Protein AF-0000000086982062 (afdb_homodimer)

Secondary structure (DSSP, 8-state):
-------------------------TT--EE-S-TT-HHHHHHHHHHHHHHHHHHTTSTT----EEEEEEEEEEEEESEEEEEEEEEEEETTEEEEEEEEEEEEGGGTEEEEEEEEE----/-------------------------TT--EE-S-TT-HHHHHHHHHHHHHHHHHHTTSTT----EEEEEEEEEEEEESEEEEEEEEEEEETTEEEEEEEEEEEEGGGTEEEEEEEEE----

InterPro domains:
  IPR000010 Cystatin domain [PF16845] (32-117)
  IPR000010 Cystatin domain [cd00042] (33-115)
  IPR046350 Cystatin superfamily [SSF54403] (22-117)

Radius of gyration: 30.61 Å; Cα contacts (8 Å, |Δi|>4): 417; chains: 2; bounding box: 55×142×88 Å

Foldseek 3Di:
DPPPPDPDPDPPPPPPPPPPPPPCDQFHKDWDPDCVPPVNLVQQQVLQVVVCVVCVPPPPDWRWAFDGWDIWIWGHHQFIKIWTWTFTATPNDTFTWTWIKGDHVVVGDIDTDDIGTDPPD/DDDPPPPPPDPPPPPPPPPPPPPCDQFHKDWDPDCVPPVNLVQQQVLQVVVCVVCVPPPPDWRWAFDGWDIWIWGHHQFIKIWTWTFTATPNDTFTWTWIKGDHVVVGDIDTDDIGTDPPD

Nearest PDB structures (foldseek):
  4lzi-assembly1_A  TM=9.192E-01  e=5.171E-05  Solanum tuberosum
  6qoz-assembly1_C  TM=9.748E-01  e=8.986E-05  synthetic construct
  3ima-assembly1_B  TM=9.511E-01  e=1.562E-04  Colocasia esculenta
  1eqk-assembly1_A  TM=7.768E-01  e=2.816E-05  Oryza sativa Japonica Group
  2l4v-assembly1_A  TM=7.476E-01  e=1.142E-03  Ananas comosus

Organism: Momordica charantia (NCBI:txid3673)

Structure (mmCIF, N/CA/C/O backbone):
data_AF-0000000086982062-model_v1
#
loop_
_entity.id
_entity.type
_entity.pdbx_description
1 polymer 'Cysteine proteinase inhibitor 5-like'
#
loop_
_atom_site.group_PDB
_atom_site.id
_atom_site.type_symbol
_atom_site.label_atom_id
_atom_site.label_alt_id
_atom_site.label_comp_id
_atom_site.label_asym_id
_atom_site.label_entity_id
_atom_site.label_seq_id
_atom_site.pdbx_PDB_ins_code
_atom_site.Cartn_x
_atom_site.Cartn_y
_atom_site.Cartn_z
_atom_site.occupancy
_atom_site.B_iso_or_equiv
_atom_site.auth_seq_id
_atom_site.auth_comp_id
_atom_site.auth_asym_id
_atom_site.auth_atom_id
_atom_site.pdbx_PDB_model_num
ATOM 1 N N . MET A 1 1 ? 4.438 -55.125 -72.125 1 30.38 1 MET A N 1
ATOM 2 C CA . MET A 1 1 ? 5.184 -53.969 -71.75 1 30.38 1 MET A CA 1
ATOM 3 C C . MET A 1 1 ? 4.367 -53.094 -70.75 1 30.38 1 MET A C 1
ATOM 5 O O . MET A 1 1 ? 3.4 -52.469 -71.188 1 30.38 1 MET A O 1
ATOM 9 N N . VAL A 1 2 ? 4.156 -53.562 -69.438 1 41.72 2 VAL A N 1
ATOM 10 C CA . VAL A 1 2 ? 3.215 -53.125 -68.375 1 41.72 2 VAL A CA 1
ATOM 11 C C . VAL A 1 2 ? 3.689 -51.812 -67.812 1 41.72 2 VAL A C 1
ATOM 13 O O . VAL A 1 2 ? 4.773 -51.719 -67.188 1 41.72 2 VAL A O 1
ATOM 16 N N . ALA A 1 3 ? 3.391 -50.656 -68.438 1 41.16 3 ALA A N 1
ATOM 17 C CA . ALA A 1 3 ? 3.781 -49.344 -67.938 1 41.16 3 ALA A CA 1
ATOM 18 C C . ALA A 1 3 ? 3.275 -49.094 -66.5 1 41.16 3 ALA A C 1
ATOM 20 O O . ALA A 1 3 ? 2.074 -49.188 -66.25 1 41.16 3 ALA A O 1
ATOM 21 N N . ALA A 1 4 ? 4.094 -49.281 -65.5 1 44.03 4 ALA A N 1
ATOM 22 C CA . ALA A 1 4 ? 3.938 -49 -64.062 1 44.03 4 ALA A CA 1
ATOM 23 C C . ALA A 1 4 ? 3.641 -47.531 -63.812 1 44.03 4 ALA A C 1
ATOM 25 O O . ALA A 1 4 ? 4.457 -46.656 -64.125 1 44.03 4 ALA A O 1
ATOM 26 N N . ALA A 1 5 ? 2.404 -47.094 -64.062 1 45.62 5 ALA A N 1
ATOM 27 C CA . ALA A 1 5 ? 2.086 -45.719 -63.781 1 45.62 5 ALA A CA 1
ATOM 28 C C . ALA A 1 5 ? 2.537 -45.344 -62.344 1 45.62 5 ALA A C 1
ATOM 30 O O . ALA A 1 5 ? 2.342 -46.125 -61.406 1 45.62 5 ALA A O 1
ATOM 31 N N . ALA A 1 6 ? 3.586 -44.531 -62.25 1 48.75 6 ALA A N 1
ATOM 32 C CA . ALA A 1 6 ? 4.188 -43.844 -61.125 1 48.75 6 ALA A CA 1
ATOM 33 C C . ALA A 1 6 ? 3.143 -43.031 -60.344 1 48.75 6 ALA A C 1
ATOM 35 O O . ALA A 1 6 ? 2.439 -42.188 -60.938 1 48.75 6 ALA A O 1
ATOM 36 N N . LEU A 1 7 ? 2.412 -43.594 -59.406 1 45.25 7 LEU A N 1
ATOM 37 C CA . LEU A 1 7 ? 1.541 -42.906 -58.438 1 45.25 7 LEU A CA 1
ATOM 38 C C . LEU A 1 7 ? 2.229 -41.688 -57.844 1 45.25 7 LEU A C 1
ATOM 40 O O . LEU A 1 7 ? 3.41 -41.75 -57.5 1 45.25 7 LEU A O 1
ATOM 44 N N . THR A 1 8 ? 1.889 -40.469 -58.312 1 46.56 8 THR A N 1
ATOM 45 C CA . THR A 1 8 ? 2.262 -39.125 -57.875 1 46.56 8 THR A CA 1
ATOM 46 C C . THR A 1 8 ? 2.184 -39 -56.344 1 46.56 8 THR A C 1
ATOM 48 O O . THR A 1 8 ? 1.275 -39.562 -55.719 1 46.56 8 THR A O 1
ATOM 51 N N . PRO A 1 9 ? 3.299 -38.906 -55.625 1 48.84 9 PRO A N 1
ATOM 52 C CA . PRO A 1 9 ? 3.357 -38.688 -54.188 1 48.84 9 PRO A CA 1
ATOM 53 C C . PRO A 1 9 ? 2.449 -37.531 -53.75 1 48.84 9 PRO A C 1
ATOM 55 O O . PRO A 1 9 ? 2.332 -36.531 -54.438 1 48.84 9 PRO A O 1
ATOM 58 N N . SER A 1 10 ? 1.152 -37.781 -53.312 1 48.97 10 SER A N 1
ATOM 59 C CA . SER A 1 10 ? 0.292 -36.812 -52.625 1 48.97 10 SER A CA 1
ATOM 60 C C . SER A 1 10 ? 1.086 -35.938 -51.656 1 48.97 10 SER A C 1
ATOM 62 O O . SER A 1 10 ? 1.948 -36.438 -50.938 1 48.97 10 SER A O 1
ATOM 64 N N . PRO A 1 11 ? 1.226 -34.688 -51.969 1 49.72 11 PRO A N 1
ATOM 65 C CA . PRO A 1 11 ? 1.855 -33.75 -51.031 1 49.72 11 PRO A CA 1
ATOM 66 C C . PRO A 1 11 ? 1.385 -33.938 -49.594 1 49.72 11 PRO A C 1
ATOM 68 O O . PRO A 1 11 ? 0.195 -34.156 -49.344 1 49.72 11 PRO A O 1
ATOM 71 N N . THR A 1 12 ? 2.062 -34.75 -48.75 1 47.84 12 THR A N 1
ATOM 72 C CA . THR A 1 12 ? 1.865 -34.812 -47.312 1 47.84 12 THR A CA 1
ATOM 73 C C . THR A 1 12 ? 1.715 -33.438 -46.719 1 47.84 12 THR A C 1
ATOM 75 O O . THR A 1 12 ? 2.629 -32.594 -46.812 1 47.84 12 THR A O 1
ATOM 78 N N . SER A 1 13 ? 0.555 -32.719 -46.969 1 46.72 13 SER A N 1
ATOM 79 C CA . SER A 1 13 ? 0.291 -31.469 -46.281 1 46.72 13 SER A CA 1
ATOM 80 C C . SER A 1 13 ? 0.742 -31.547 -44.812 1 46.72 13 SER A C 1
ATOM 82 O O . SER A 1 13 ? 0.314 -32.438 -44.094 1 46.72 13 SER A O 1
ATOM 84 N N . THR A 1 14 ? 2.031 -31.281 -44.531 1 48.75 14 THR A N 1
ATOM 85 C CA . THR A 1 14 ? 2.537 -31.109 -43.188 1 48.75 14 THR A CA 1
ATOM 86 C C . THR A 1 14 ? 1.521 -30.359 -42.312 1 48.75 14 THR A C 1
ATOM 88 O O . THR A 1 14 ? 1.068 -29.281 -42.656 1 48.75 14 THR A O 1
ATOM 91 N N . PRO A 1 15 ? 0.652 -31.094 -41.625 1 47.12 15 PRO A N 1
ATOM 92 C CA . PRO A 1 15 ? -0.248 -30.375 -40.719 1 47.12 15 PRO A CA 1
ATOM 93 C C . PRO A 1 15 ? 0.425 -29.188 -40.031 1 47.12 15 PRO A C 1
ATOM 95 O O . PRO A 1 15 ? 1.562 -29.297 -39.594 1 47.12 15 PRO A O 1
ATOM 98 N N . VAL A 1 16 ? 0.247 -28 -40.531 1 46.25 16 VAL A N 1
ATOM 99 C CA . VAL A 1 16 ? 0.601 -26.797 -39.781 1 46.25 16 VAL A CA 1
ATOM 100 C C . VAL A 1 16 ? 0.38 -27.031 -38.281 1 46.25 16 VAL A C 1
ATOM 102 O O . VAL A 1 16 ? -0.65 -27.578 -37.906 1 46.25 16 VAL A O 1
ATOM 105 N N . ALA A 1 17 ? 1.422 -27.469 -37.531 1 45.03 17 ALA A N 1
ATOM 106 C CA . ALA A 1 17 ? 1.415 -27.516 -36.062 1 45.03 17 ALA A CA 1
ATOM 107 C C . ALA A 1 17 ? 0.555 -26.391 -35.5 1 45.03 17 ALA A C 1
ATOM 109 O O . ALA A 1 17 ? 0.805 -25.219 -35.75 1 45.03 17 ALA A O 1
ATOM 110 N N . ALA A 1 18 ? -0.75 -26.562 -35.406 1 45.31 18 ALA A N 1
ATOM 111 C CA . ALA A 1 18 ? -1.607 -25.641 -34.688 1 45.31 18 ALA A CA 1
ATOM 112 C C . ALA A 1 18 ? -0.89 -25.094 -33.438 1 45.31 18 ALA A C 1
ATOM 114 O O . ALA A 1 18 ? -0.267 -25.859 -32.688 1 45.31 18 ALA A O 1
ATOM 115 N N . ALA A 1 19 ? -0.344 -23.891 -33.469 1 46.59 19 ALA A N 1
ATOM 116 C CA . ALA A 1 19 ? 0.161 -23.172 -32.281 1 46.59 19 ALA A CA 1
ATOM 117 C C . ALA A 1 19 ? -0.671 -23.484 -31.047 1 46.59 19 ALA A C 1
ATOM 119 O O . ALA A 1 19 ? -1.887 -23.281 -31.047 1 46.59 19 ALA A O 1
ATOM 120 N N . GLU A 1 20 ? -0.478 -24.641 -30.359 1 42.66 20 GLU A N 1
ATOM 121 C CA . GLU A 1 20 ? -1.107 -24.922 -29.062 1 42.66 20 GLU A CA 1
ATOM 122 C C . GLU A 1 20 ? -1.25 -23.656 -28.234 1 42.66 20 GLU A C 1
ATOM 124 O O . GLU A 1 20 ? -0.328 -22.844 -28.172 1 42.66 20 GLU A O 1
ATOM 129 N N . PRO A 1 21 ? -2.387 -23.031 -28.062 1 43.41 21 PRO A N 1
ATOM 130 C CA . PRO A 1 21 ? -2.514 -21.922 -27.109 1 43.41 21 PRO A CA 1
ATOM 131 C C . PRO A 1 21 ? -1.624 -22.078 -25.891 1 43.41 21 PRO A C 1
ATOM 133 O O . PRO A 1 21 ? -1.535 -23.188 -25.328 1 43.41 21 PRO A O 1
ATOM 136 N N . HIS A 1 22 ? -0.408 -21.609 -25.844 1 44.78 22 HIS A N 1
ATOM 137 C CA . HIS A 1 22 ? 0.366 -21.562 -24.609 1 44.78 22 HIS A CA 1
ATOM 138 C C . HIS A 1 22 ? -0.545 -21.516 -23.391 1 44.78 22 HIS A C 1
ATOM 140 O O . HIS A 1 22 ? -1.25 -20.531 -23.172 1 44.78 22 HIS A O 1
ATOM 146 N N . SER A 1 23 ? -1.349 -22.438 -23.078 1 45.28 23 SER A N 1
ATOM 147 C CA . SER A 1 23 ? -2.105 -22.562 -21.828 1 45.28 23 SER A CA 1
ATOM 148 C C . SER A 1 23 ? -1.305 -22.031 -20.641 1 45.28 23 SER A C 1
ATOM 150 O O . SER A 1 23 ? -0.427 -22.734 -20.125 1 45.28 23 SER A O 1
ATOM 152 N N . HIS A 1 24 ? -0.821 -20.812 -20.641 1 50.41 24 HIS A N 1
ATOM 153 C CA . HIS A 1 24 ? -0.194 -20.359 -19.406 1 50.41 24 HIS A CA 1
ATOM 154 C C . HIS A 1 24 ? -0.924 -20.906 -18.188 1 50.41 24 HIS A C 1
ATOM 156 O O . HIS A 1 24 ? -2.143 -20.75 -18.078 1 50.41 24 HIS A O 1
ATOM 162 N N . LYS A 1 25 ? -0.604 -22.062 -17.75 1 53.75 25 LYS A N 1
ATOM 163 C CA . LYS A 1 25 ? -1.145 -22.688 -16.547 1 53.75 25 LYS A CA 1
ATOM 164 C C . LYS A 1 25 ? -1.256 -21.672 -15.406 1 53.75 25 LYS A C 1
ATOM 166 O O . LYS A 1 25 ? -0.514 -20.688 -15.375 1 53.75 25 LYS A O 1
ATOM 171 N N . LEU A 1 26 ? -2.342 -21.578 -14.695 1 64.62 26 LEU A N 1
ATOM 172 C CA . LEU A 1 26 ? -2.529 -20.969 -13.383 1 64.62 26 LEU A CA 1
ATOM 173 C C . LEU A 1 26 ? -1.272 -21.125 -12.531 1 64.62 26 LEU A C 1
ATOM 175 O O . LEU A 1 26 ? -0.672 -22.203 -12.484 1 64.62 26 LEU A O 1
ATOM 179 N N . GLY A 1 27 ? -0.717 -20 -12.289 1 70.69 27 GLY A N 1
ATOM 180 C CA . GLY A 1 27 ? 0.439 -20.016 -11.406 1 70.69 27 GLY A CA 1
ATOM 181 C C . GLY A 1 27 ? 1.737 -19.688 -12.117 1 70.69 27 GLY A C 1
ATOM 182 O O . GLY A 1 27 ? 2.762 -19.453 -11.469 1 70.69 27 GLY A O 1
ATOM 183 N N . ASP A 1 28 ? 1.613 -19.703 -13.516 1 87.69 28 ASP A N 1
ATOM 184 C CA . ASP A 1 28 ? 2.869 -19.391 -14.188 1 87.69 28 ASP A CA 1
ATOM 185 C C . ASP A 1 28 ? 3.086 -17.891 -14.266 1 87.69 28 ASP A C 1
ATOM 187 O O . ASP A 1 28 ? 2.137 -17.125 -14.477 1 87.69 28 ASP A O 1
ATOM 191 N N . TYR A 1 29 ? 4.258 -17.453 -14.109 1 93.69 29 TYR A N 1
ATOM 192 C CA . TYR A 1 29 ? 4.594 -16.031 -14.195 1 93.69 29 TYR A CA 1
ATOM 193 C C . TYR A 1 29 ? 4.578 -15.555 -15.641 1 93.69 29 TYR A C 1
ATOM 195 O O . TYR A 1 29 ? 5.039 -16.266 -16.547 1 93.69 29 TYR A O 1
ATOM 203 N N . GLU A 1 30 ? 4.047 -14.477 -15.891 1 96 30 GLU A N 1
ATOM 204 C CA . GLU A 1 30 ? 4.07 -13.742 -17.156 1 96 30 GLU A CA 1
ATOM 205 C C . GLU A 1 30 ? 4.695 -12.359 -16.969 1 96 30 GLU A C 1
ATOM 207 O O . GLU A 1 30 ? 4.461 -11.695 -15.961 1 96 30 GLU A O 1
ATOM 212 N N . THR A 1 31 ? 5.41 -11.922 -17.984 1 96.5 31 THR A N 1
ATOM 213 C CA . THR A 1 31 ? 6.094 -10.641 -17.922 1 96.5 31 THR A CA 1
ATOM 214 C C . THR A 1 31 ? 5.09 -9.492 -17.906 1 96.5 31 THR A C 1
ATOM 216 O O . THR A 1 31 ? 4.113 -9.5 -18.656 1 96.5 31 THR A O 1
ATOM 219 N N . ILE A 1 32 ? 5.309 -8.609 -17.031 1 96.88 32 ILE A N 1
ATOM 220 C CA . ILE A 1 32 ? 4.492 -7.398 -16.984 1 96.88 32 ILE A CA 1
ATOM 221 C C . ILE A 1 32 ? 4.922 -6.453 -18.109 1 96.88 32 ILE A C 1
ATOM 223 O O . ILE A 1 32 ? 6.07 -6 -18.141 1 96.88 32 ILE A O 1
ATOM 227 N N . LYS A 1 33 ? 4.055 -6.121 -18.938 1 94.31 33 LYS A N 1
ATOM 228 C CA . LYS A 1 33 ? 4.371 -5.344 -20.125 1 94.31 33 LYS A CA 1
ATOM 229 C C . LYS A 1 33 ? 4.59 -3.871 -19.781 1 94.31 33 LYS A C 1
ATOM 231 O O . LYS A 1 33 ? 5.484 -3.229 -20.328 1 94.31 33 LYS A O 1
ATOM 236 N N . ASP A 1 34 ? 3.762 -3.328 -18.922 1 96 34 ASP A N 1
ATOM 237 C CA . ASP A 1 34 ? 3.869 -1.919 -18.562 1 96 34 ASP A CA 1
ATOM 238 C C . ASP A 1 34 ? 4.238 -1.759 -17.094 1 96 34 ASP A C 1
ATOM 240 O O . ASP A 1 34 ? 3.361 -1.638 -16.234 1 96 34 ASP A O 1
ATOM 244 N N . VAL A 1 35 ? 5.465 -1.64 -16.844 1 94.06 35 VAL A N 1
ATOM 245 C CA . VAL A 1 35 ? 5.934 -1.523 -15.469 1 94.06 35 VAL A CA 1
ATOM 246 C C . VAL A 1 35 ? 5.691 -0.104 -14.953 1 94.06 35 VAL A C 1
ATOM 248 O O . VAL A 1 35 ? 5.805 0.158 -13.758 1 94.06 35 VAL A O 1
ATOM 251 N N . ASN A 1 36 ? 5.297 0.832 -15.859 1 93.56 36 ASN A N 1
ATOM 252 C CA . ASN A 1 36 ? 5.027 2.209 -15.453 1 93.56 36 ASN A CA 1
ATOM 253 C C . ASN A 1 36 ? 3.588 2.383 -14.984 1 93.56 36 ASN A C 1
ATOM 255 O O . ASN A 1 36 ? 3.162 3.498 -14.672 1 93.56 36 ASN A O 1
ATOM 259 N N . ASP A 1 37 ? 2.918 1.336 -14.992 1 94.56 37 ASP A N 1
ATOM 260 C CA . ASP A 1 37 ? 1.568 1.345 -14.438 1 94.56 37 ASP A CA 1
ATOM 261 C C . ASP A 1 37 ? 1.575 1.804 -12.984 1 94.56 37 ASP A C 1
ATOM 263 O O . ASP A 1 37 ? 2.318 1.265 -12.164 1 94.56 37 ASP A O 1
ATOM 267 N N . PRO A 1 38 ? 0.674 2.828 -12.68 1 94.38 38 PRO A N 1
ATOM 268 C CA . PRO A 1 38 ? 0.645 3.34 -11.305 1 94.38 38 PRO A CA 1
ATOM 269 C C . PRO A 1 38 ? 0.388 2.246 -10.273 1 94.38 38 PRO A C 1
ATOM 271 O O . PRO A 1 38 ? 0.883 2.326 -9.148 1 94.38 38 PRO A O 1
ATOM 274 N N . PHE A 1 39 ? -0.399 1.231 -10.625 1 94.75 39 PHE A N 1
ATOM 275 C CA . PHE A 1 39 ? -0.686 0.144 -9.695 1 94.75 39 PHE A CA 1
ATOM 276 C C . PHE A 1 39 ? 0.579 -0.646 -9.375 1 94.75 39 PHE A C 1
ATOM 278 O O . PHE A 1 39 ? 0.829 -0.99 -8.219 1 94.75 39 PHE A O 1
ATOM 285 N N . ILE A 1 40 ? 1.413 -0.896 -10.422 1 97.31 40 ILE A N 1
ATOM 286 C CA . ILE A 1 40 ? 2.656 -1.64 -10.242 1 97.31 40 ILE A CA 1
ATOM 287 C C . ILE A 1 40 ? 3.623 -0.831 -9.383 1 97.31 40 ILE A C 1
ATOM 289 O O . ILE A 1 40 ? 4.312 -1.387 -8.523 1 97.31 40 ILE A O 1
ATOM 293 N N . HIS A 1 41 ? 3.717 0.432 -9.57 1 97.38 41 HIS A N 1
ATOM 294 C CA . HIS A 1 41 ? 4.539 1.293 -8.727 1 97.38 41 HIS A CA 1
ATOM 295 C C . HIS A 1 41 ? 4.09 1.229 -7.273 1 97.38 41 HIS A C 1
ATOM 297 O O . HIS A 1 41 ? 4.922 1.21 -6.363 1 97.38 41 HIS A O 1
ATOM 303 N N . GLU A 1 42 ? 2.76 1.168 -7.105 1 96.69 42 GLU A N 1
ATOM 304 C CA . GLU A 1 42 ? 2.244 1.118 -5.738 1 96.69 42 GLU A CA 1
ATOM 305 C C . GLU A 1 42 ? 2.566 -0.218 -5.074 1 96.69 42 GLU A C 1
ATOM 307 O O . GLU A 1 42 ? 2.848 -0.269 -3.877 1 96.69 42 GLU A O 1
ATOM 312 N N . ILE A 1 43 ? 2.523 -1.298 -5.859 1 98.12 43 ILE A N 1
ATOM 313 C CA . ILE A 1 43 ? 2.943 -2.586 -5.316 1 98.12 43 ILE A CA 1
ATOM 314 C C . ILE A 1 43 ? 4.398 -2.506 -4.867 1 98.12 43 ILE A C 1
ATOM 316 O O . ILE A 1 43 ? 4.754 -3.012 -3.799 1 98.12 43 ILE A O 1
ATOM 320 N N . GLY A 1 44 ? 5.27 -1.894 -5.68 1 98.5 44 GLY A N 1
ATOM 321 C CA . GLY A 1 44 ? 6.66 -1.687 -5.301 1 98.5 44 GLY A CA 1
ATOM 322 C C . GLY A 1 44 ? 6.816 -0.847 -4.047 1 98.5 44 GLY A C 1
ATOM 323 O O . GLY A 1 44 ? 7.613 -1.18 -3.166 1 98.5 44 GLY A O 1
ATOM 324 N N . ARG A 1 45 ? 6.039 0.207 -3.961 1 97.69 45 ARG A N 1
ATOM 325 C CA . ARG A 1 45 ? 6.07 1.062 -2.779 1 97.69 45 ARG A CA 1
ATOM 326 C C . ARG A 1 45 ? 5.637 0.291 -1.536 1 97.69 45 ARG A C 1
ATOM 328 O O . ARG A 1 45 ? 6.266 0.401 -0.481 1 97.69 45 ARG A O 1
ATOM 335 N N . TYR A 1 46 ? 4.57 -0.458 -1.682 1 98.25 46 TYR A N 1
ATOM 336 C CA . TYR A 1 46 ? 4.086 -1.28 -0.578 1 98.25 46 TYR A CA 1
ATOM 337 C C . TYR A 1 46 ? 5.188 -2.197 -0.059 1 98.25 46 TYR A C 1
ATOM 339 O O . TYR A 1 46 ? 5.336 -2.377 1.152 1 98.25 46 TYR A O 1
ATOM 347 N N . ALA A 1 47 ? 5.957 -2.814 -0.957 1 98.81 47 ALA A N 1
ATOM 348 C CA . ALA A 1 47 ? 7.023 -3.73 -0.564 1 98.81 47 ALA A CA 1
ATOM 349 C C . ALA A 1 47 ? 8.055 -3.029 0.321 1 98.81 47 ALA A C 1
ATOM 351 O O . ALA A 1 47 ? 8.461 -3.564 1.355 1 98.81 47 ALA A O 1
ATOM 352 N N . CYS A 1 48 ? 8.438 -1.864 -0.068 1 98.75 48 CYS A N 1
ATOM 353 C CA . CYS A 1 48 ? 9.422 -1.106 0.7 1 98.75 48 CYS A CA 1
ATOM 354 C C . CYS A 1 48 ? 8.844 -0.658 2.035 1 98.75 48 CYS A C 1
ATOM 356 O O . CYS A 1 48 ? 9.508 -0.745 3.068 1 98.75 48 CYS A O 1
ATOM 358 N N . ILE A 1 49 ? 7.574 -0.199 2.066 1 98.12 49 ILE A N 1
ATOM 359 C CA . ILE A 1 49 ? 6.895 0.246 3.279 1 98.12 49 ILE A CA 1
ATOM 360 C C . ILE A 1 49 ? 6.797 -0.912 4.27 1 98.12 49 ILE A C 1
ATOM 362 O O . ILE A 1 49 ? 7.113 -0.757 5.449 1 98.12 49 ILE A O 1
ATOM 366 N N . GLU A 1 50 ? 6.383 -2.062 3.754 1 98.06 50 GLU A N 1
ATOM 367 C CA . GLU A 1 50 ? 6.223 -3.229 4.617 1 98.06 50 GLU A CA 1
ATOM 368 C C . GLU A 1 50 ? 7.57 -3.715 5.145 1 98.06 50 GLU A C 1
ATOM 370 O O . GLU A 1 50 ? 7.684 -4.094 6.312 1 98.06 50 GLU A O 1
ATOM 375 N N . TYR A 1 51 ? 8.625 -3.719 4.273 1 98.44 51 TYR A N 1
ATOM 376 C CA . TYR A 1 51 ? 9.961 -4.102 4.715 1 98.44 51 TYR A CA 1
ATOM 377 C C . TYR A 1 51 ? 10.445 -3.188 5.832 1 98.44 51 TYR A C 1
ATOM 379 O O . TYR A 1 51 ? 10.961 -3.66 6.852 1 98.44 51 TYR A O 1
ATOM 387 N N . ASN A 1 52 ? 10.281 -1.908 5.602 1 98.31 52 ASN A N 1
ATOM 388 C CA . ASN A 1 52 ? 10.711 -0.925 6.59 1 98.31 52 ASN A CA 1
ATOM 389 C C . ASN A 1 52 ? 9.922 -1.056 7.887 1 98.31 52 ASN A C 1
ATOM 391 O O . ASN A 1 52 ? 10.484 -0.912 8.977 1 98.31 52 ASN A O 1
ATOM 395 N N . ARG A 1 53 ? 8.648 -1.279 7.742 1 96.5 53 ARG A N 1
ATOM 396 C CA . ARG A 1 53 ? 7.82 -1.466 8.93 1 96.5 53 ARG A CA 1
ATOM 397 C C . ARG A 1 53 ? 8.297 -2.658 9.75 1 96.5 53 ARG A C 1
ATOM 399 O O . ARG A 1 53 ? 8.375 -2.58 10.977 1 96.5 53 ARG A O 1
ATOM 406 N N . ILE A 1 54 ? 8.633 -3.746 9.125 1 96.19 54 ILE A N 1
ATOM 407 C CA . ILE A 1 54 ? 9.023 -4.992 9.773 1 96.19 54 ILE A CA 1
ATOM 408 C C . ILE A 1 54 ? 10.383 -4.812 10.453 1 96.19 54 ILE A C 1
ATOM 410 O O . ILE A 1 54 ? 10.617 -5.348 11.539 1 96.19 54 ILE A O 1
ATOM 414 N N . HIS A 1 55 ? 11.266 -4 9.852 1 97 55 HIS A N 1
ATOM 415 C CA . HIS A 1 55 ? 12.656 -3.98 10.297 1 97 55 HIS A CA 1
ATOM 416 C C . HIS A 1 55 ? 12.992 -2.66 10.984 1 97 55 HIS A C 1
ATOM 418 O O . HIS A 1 55 ? 14.109 -2.477 11.469 1 97 55 HIS A O 1
ATOM 424 N N . ARG A 1 56 ? 12.07 -1.796 11.109 1 94.56 56 ARG A N 1
ATOM 425 C CA . ARG A 1 56 ? 12.312 -0.435 11.578 1 94.56 56 ARG A CA 1
ATOM 426 C C . ARG A 1 56 ? 12.938 -0.438 12.969 1 94.56 56 ARG A C 1
ATOM 428 O O . ARG A 1 56 ? 13.641 0.504 13.336 1 94.56 56 ARG A O 1
ATOM 435 N N . ASN A 1 57 ? 12.773 -1.455 13.805 1 94.94 57 ASN A N 1
ATOM 436 C CA . ASN A 1 57 ? 13.258 -1.482 15.18 1 94.94 57 ASN A CA 1
ATOM 437 C C . ASN A 1 57 ? 14.609 -2.186 15.289 1 94.94 57 ASN A C 1
ATOM 439 O O . ASN A 1 57 ? 15.195 -2.258 16.375 1 94.94 57 ASN A O 1
ATOM 443 N N . ASP A 1 58 ? 15.102 -2.607 14.25 1 95.19 58 ASP A N 1
ATOM 444 C CA . ASP A 1 58 ? 16.438 -3.211 14.242 1 95.19 58 ASP A CA 1
ATOM 445 C C . ASP A 1 58 ? 17.516 -2.16 14.484 1 95.19 58 ASP A C 1
ATOM 447 O O . ASP A 1 58 ? 17.375 -1.015 14.047 1 95.19 58 ASP A O 1
ATOM 451 N N . SER A 1 59 ? 18.594 -2.402 15.156 1 93.44 59 SER A N 1
ATOM 452 C CA . SER A 1 59 ? 19.641 -1.49 15.57 1 93.44 59 SER A CA 1
ATOM 453 C C . SER A 1 59 ? 20.391 -0.917 14.367 1 93.44 59 SER A C 1
ATOM 455 O O . SER A 1 59 ? 20.859 0.221 14.406 1 93.44 59 SER A O 1
ATOM 457 N N . LYS A 1 60 ? 20.672 -1.659 13.438 1 92 60 LYS A N 1
ATOM 458 C CA . LYS A 1 60 ? 21.391 -1.207 12.258 1 92 60 LYS A CA 1
ATOM 459 C C . LYS A 1 60 ? 20.438 -0.944 11.094 1 92 60 LYS A C 1
ATOM 461 O O . LYS A 1 60 ? 20.844 -1.047 9.93 1 92 60 LYS A O 1
ATOM 466 N N . PHE A 1 61 ? 19.266 -0.579 11.352 1 95.94 61 PHE A N 1
ATOM 467 C CA . PHE A 1 61 ? 18.266 -0.413 10.305 1 95.94 61 PHE A CA 1
ATOM 468 C C . PHE A 1 61 ? 18.453 0.911 9.578 1 95.94 61 PHE A C 1
ATOM 470 O O . PHE A 1 61 ? 18.688 1.943 10.203 1 95.94 61 PHE A O 1
ATOM 477 N N . THR A 1 62 ? 18.406 0.802 8.227 1 95.81 62 THR A N 1
ATOM 478 C CA . THR A 1 62 ? 18.328 1.96 7.34 1 95.81 62 THR A CA 1
ATOM 479 C C . THR A 1 62 ? 17.109 1.856 6.426 1 95.81 62 THR A C 1
ATOM 481 O O . THR A 1 62 ? 16.797 0.779 5.91 1 95.81 62 THR A O 1
ATOM 484 N N . PRO A 1 63 ? 16.453 2.971 6.199 1 97.5 63 PRO A N 1
ATOM 485 C CA . PRO A 1 63 ? 15.25 2.936 5.359 1 97.5 63 PRO A CA 1
ATOM 486 C C . PRO A 1 63 ? 15.547 2.5 3.926 1 97.5 63 PRO A C 1
ATOM 488 O O . PRO A 1 63 ? 16.531 2.943 3.332 1 97.5 63 PRO A O 1
ATOM 491 N N . HIS A 1 64 ? 14.836 1.579 3.428 1 98.38 64 HIS A N 1
ATOM 492 C CA . HIS A 1 64 ? 14.812 1.177 2.025 1 98.38 64 HIS A CA 1
ATOM 493 C C . HIS A 1 64 ? 13.789 1.985 1.235 1 98.38 64 HIS A C 1
ATOM 495 O O . HIS A 1 64 ? 12.594 1.676 1.258 1 98.38 64 HIS A O 1
ATOM 501 N N . VAL A 1 65 ? 14.258 2.99 0.506 1 98.38 65 VAL A N 1
ATOM 502 C CA . VAL A 1 65 ? 13.375 3.959 -0.135 1 98.38 65 VAL A CA 1
ATOM 503 C C . VAL A 1 65 ? 13.062 3.512 -1.562 1 98.38 65 VAL A C 1
ATOM 505 O O . VAL A 1 65 ? 13.977 3.246 -2.348 1 98.38 65 VAL A O 1
ATOM 508 N N . TYR A 1 66 ? 11.773 3.422 -1.804 1 98.5 66 TYR A N 1
ATOM 509 C CA . TYR A 1 66 ? 11.328 3.047 -3.141 1 98.5 66 TYR A CA 1
ATOM 510 C C . TYR A 1 66 ? 11.711 4.109 -4.164 1 98.5 66 TYR A C 1
ATOM 512 O O . TYR A 1 66 ? 11.477 5.301 -3.951 1 98.5 66 TYR A O 1
ATOM 520 N N . GLU A 1 67 ? 12.328 3.73 -5.242 1 97.88 67 GLU A N 1
ATOM 521 C CA . GLU A 1 67 ? 12.648 4.645 -6.332 1 97.88 67 GLU A CA 1
ATOM 522 C C . GLU A 1 67 ? 11.828 4.328 -7.578 1 97.88 67 GLU A C 1
ATOM 524 O O . GLU A 1 67 ? 11.109 5.188 -8.086 1 97.88 67 GLU A O 1
ATOM 529 N N . ASN A 1 68 ? 12.016 3.066 -8.078 1 97.69 68 ASN A N 1
ATOM 530 C CA . ASN A 1 68 ? 11.336 2.693 -9.32 1 97.69 68 ASN A CA 1
ATOM 531 C C . ASN A 1 68 ? 11.273 1.178 -9.492 1 97.69 68 ASN A C 1
ATOM 533 O O . ASN A 1 68 ? 11.938 0.439 -8.758 1 97.69 68 ASN A O 1
ATOM 537 N N . VAL A 1 69 ? 10.375 0.802 -10.484 1 98.31 69 VAL A N 1
ATOM 538 C CA . VAL A 1 69 ? 10.312 -0.597 -10.898 1 98.31 69 VAL A CA 1
ATOM 539 C C . VAL A 1 69 ? 11.117 -0.797 -12.18 1 98.31 69 VAL A C 1
ATOM 541 O O . VAL A 1 69 ? 10.938 -0.061 -13.148 1 98.31 69 VAL A O 1
ATOM 544 N N . VAL A 1 70 ? 11.992 -1.689 -12.203 1 97.81 70 VAL A N 1
ATOM 545 C CA . VAL A 1 70 ? 12.836 -1.97 -13.359 1 97.81 70 VAL A CA 1
ATOM 546 C C . VAL A 1 70 ? 12.148 -2.99 -14.266 1 97.81 70 VAL A C 1
ATOM 548 O O . VAL A 1 70 ? 12.078 -2.801 -15.477 1 97.81 70 VAL A O 1
ATOM 551 N N . GLU A 1 71 ? 11.727 -4.074 -13.719 1 98 71 GLU A N 1
ATOM 552 C CA . GLU A 1 71 ? 11.016 -5.133 -14.422 1 98 71 GLU A CA 1
ATOM 553 C C . GLU A 1 71 ? 10.141 -5.945 -13.469 1 98 71 GLU A C 1
ATOM 555 O O . GLU A 1 71 ? 10.219 -5.773 -12.25 1 98 71 GLU A O 1
ATOM 560 N N . GLY A 1 72 ? 9.266 -6.801 -14.078 1 98.19 72 GLY A N 1
ATOM 561 C CA . GLY A 1 72 ? 8.406 -7.602 -13.219 1 98.19 72 GLY A CA 1
ATOM 562 C C . GLY A 1 72 ? 7.66 -8.688 -13.969 1 98.19 72 GLY A C 1
ATOM 563 O O . GLY A 1 72 ? 7.535 -8.633 -15.188 1 98.19 72 GLY A O 1
ATOM 564 N N . LYS A 1 73 ? 7.203 -9.602 -13.188 1 98.06 73 LYS A N 1
ATOM 565 C CA . LYS A 1 73 ? 6.348 -10.703 -13.633 1 98.06 73 LYS A CA 1
ATOM 566 C C . LYS A 1 73 ? 5.156 -10.883 -12.703 1 98.06 73 LYS A C 1
ATOM 568 O O . LYS A 1 73 ? 5.227 -10.547 -11.516 1 98.06 73 LYS A O 1
ATOM 573 N N . GLU A 1 74 ? 4.117 -11.312 -13.312 1 97.62 74 GLU A N 1
ATOM 574 C CA . GLU A 1 74 ? 2.934 -11.594 -12.5 1 97.62 74 GLU A CA 1
ATOM 575 C C . GLU A 1 74 ? 2.43 -13.016 -12.727 1 97.62 74 GLU A C 1
ATOM 577 O O . GLU A 1 74 ? 2.572 -13.562 -13.82 1 97.62 74 GLU A O 1
ATOM 582 N N . ALA A 1 75 ? 1.888 -13.656 -11.695 1 97.12 75 ALA A N 1
ATOM 583 C CA . ALA A 1 75 ? 1.307 -14.992 -11.734 1 97.12 75 ALA A CA 1
ATOM 584 C C . ALA A 1 75 ? -0.018 -15.039 -10.977 1 97.12 75 ALA A C 1
ATOM 586 O O . ALA A 1 75 ? -0.05 -14.867 -9.758 1 97.12 75 ALA A O 1
ATOM 587 N N . VAL A 1 76 ? -1.081 -15.312 -11.766 1 94.81 76 VAL A N 1
ATOM 588 C CA . VAL A 1 76 ? -2.414 -15.383 -11.172 1 94.81 76 VAL A CA 1
ATOM 589 C C . VAL A 1 76 ? -2.586 -16.719 -10.453 1 94.81 76 VAL A C 1
ATOM 591 O O . VAL A 1 76 ? -2.369 -17.781 -11.039 1 94.81 76 VAL A O 1
ATOM 594 N N . VAL A 1 77 ? -2.939 -16.812 -9.188 1 92.56 77 VAL A N 1
ATOM 595 C CA . VAL A 1 77 ? -3.305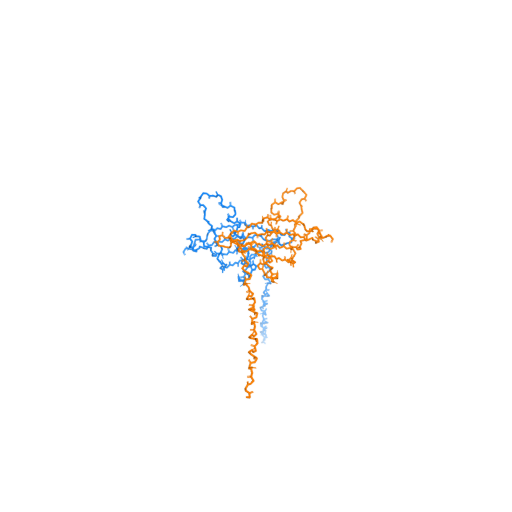 -17.969 -8.375 1 92.56 77 VAL A CA 1
ATOM 596 C C . VAL A 1 77 ? -4.652 -17.719 -7.703 1 92.56 77 VAL A C 1
ATOM 598 O O . VAL A 1 77 ? -5.633 -17.375 -8.367 1 92.56 77 VAL A O 1
ATOM 601 N N . ALA A 1 78 ? -4.91 -17.734 -6.484 1 92.81 78 ALA A N 1
ATOM 602 C CA . ALA A 1 78 ? -5.996 -17.125 -5.719 1 92.81 78 ALA A CA 1
ATOM 603 C C . ALA A 1 78 ? -5.641 -15.703 -5.309 1 92.81 78 ALA A C 1
ATOM 605 O O . ALA A 1 78 ? -5.348 -15.445 -4.137 1 92.81 78 ALA A O 1
ATOM 606 N N . GLY A 1 79 ? -5.57 -14.977 -6.262 1 95.81 79 GLY A N 1
ATOM 607 C CA . GLY A 1 79 ? -4.969 -13.648 -6.246 1 95.81 79 GLY A CA 1
ATOM 608 C C . GLY A 1 79 ? -3.854 -13.492 -7.258 1 95.81 79 GLY A C 1
ATOM 609 O O . GLY A 1 79 ? -3.898 -14.086 -8.336 1 95.81 79 GLY A O 1
ATOM 610 N N . THR A 1 80 ? -2.977 -12.617 -7.008 1 97.12 80 THR A N 1
ATOM 611 C CA . THR A 1 80 ? -1.889 -12.422 -7.961 1 97.12 80 THR A CA 1
ATOM 612 C C . THR A 1 80 ? -0.558 -12.25 -7.234 1 97.12 80 THR A C 1
ATOM 614 O O . THR A 1 80 ? -0.468 -11.492 -6.266 1 97.12 80 THR A O 1
ATOM 617 N N . ASN A 1 81 ? 0.408 -13.023 -7.625 1 97.94 81 ASN A N 1
ATOM 618 C CA . ASN A 1 81 ? 1.785 -12.797 -7.195 1 97.94 81 ASN A CA 1
ATOM 619 C C . ASN A 1 81 ? 2.525 -11.859 -8.148 1 97.94 81 ASN A C 1
ATOM 621 O O . ASN A 1 81 ? 2.514 -12.062 -9.359 1 97.94 81 ASN A O 1
ATOM 625 N N . TYR A 1 82 ? 3.084 -10.883 -7.613 1 98.19 82 TYR A N 1
ATOM 626 C CA . TYR A 1 82 ? 3.938 -9.969 -8.367 1 98.19 82 TYR A CA 1
ATOM 627 C C . TYR A 1 82 ? 5.402 -10.148 -7.98 1 98.19 82 TYR A C 1
ATOM 629 O O . TYR A 1 82 ? 5.77 -9.969 -6.816 1 98.19 82 TYR A O 1
ATOM 637 N N . LYS A 1 83 ? 6.18 -10.609 -8.852 1 98.62 83 LYS A N 1
ATOM 638 C CA . LYS A 1 83 ? 7.629 -10.648 -8.711 1 98.62 83 LYS A CA 1
ATOM 639 C C . LYS A 1 83 ? 8.281 -9.453 -9.398 1 98.62 83 LYS A C 1
ATOM 641 O O . LYS A 1 83 ? 8.328 -9.398 -10.633 1 98.62 83 LYS A O 1
ATOM 646 N N . LEU A 1 84 ? 8.797 -8.508 -8.688 1 98.75 84 LEU A N 1
ATOM 647 C CA . LEU A 1 84 ? 9.297 -7.258 -9.242 1 98.75 84 LEU A CA 1
ATOM 648 C C . LEU A 1 84 ? 10.781 -7.082 -8.953 1 98.75 84 LEU A C 1
ATOM 650 O O . LEU A 1 84 ? 11.273 -7.527 -7.91 1 98.75 84 LEU A O 1
ATOM 654 N N . VAL A 1 85 ? 11.469 -6.484 -9.82 1 98.69 85 VAL A N 1
ATOM 655 C CA . VAL A 1 85 ? 12.789 -5.926 -9.562 1 98.69 85 VAL A CA 1
ATOM 656 C C . VAL A 1 85 ? 12.688 -4.422 -9.32 1 98.69 85 VAL A C 1
ATOM 658 O O . VAL A 1 85 ? 12.258 -3.676 -10.211 1 98.69 85 VAL A O 1
ATOM 661 N N . LEU A 1 86 ? 13.062 -4.027 -8.141 1 98.75 86 LEU A N 1
ATOM 662 C CA . LEU A 1 86 ? 12.93 -2.637 -7.723 1 98.75 86 LEU A CA 1
ATOM 663 C C . LEU A 1 86 ? 14.297 -1.968 -7.633 1 98.75 86 LEU A C 1
ATOM 665 O O . LEU A 1 86 ? 15.273 -2.596 -7.215 1 98.75 86 LEU A O 1
ATOM 669 N N . LYS A 1 87 ? 14.312 -0.749 -8.055 1 98.38 87 LYS A N 1
ATOM 670 C CA . LYS A 1 87 ? 15.406 0.141 -7.676 1 98.38 87 LYS A CA 1
ATOM 671 C C . LYS A 1 87 ? 15.117 0.832 -6.348 1 98.38 87 LYS A C 1
ATOM 673 O O . LYS A 1 87 ? 14.109 1.529 -6.211 1 98.38 87 LYS A O 1
ATOM 678 N N . ILE A 1 88 ? 15.961 0.592 -5.367 1 98.5 88 ILE A N 1
ATOM 679 C CA . ILE A 1 88 ? 15.75 1.063 -4.004 1 98.5 88 ILE A CA 1
ATOM 680 C C . ILE A 1 88 ? 16.938 1.904 -3.557 1 98.5 88 ILE A C 1
ATOM 682 O O . ILE A 1 88 ? 18.094 1.545 -3.812 1 98.5 88 ILE A O 1
ATOM 686 N N . THR A 1 89 ? 16.688 2.967 -2.973 1 98.19 89 THR A N 1
ATOM 687 C CA . THR A 1 89 ? 17.75 3.828 -2.457 1 98.19 89 THR A CA 1
ATOM 688 C C . THR A 1 89 ? 17.984 3.568 -0.972 1 98.19 89 THR A C 1
ATOM 690 O O . THR A 1 89 ? 17.047 3.658 -0.169 1 98.19 89 THR A O 1
ATOM 693 N N . ILE A 1 90 ? 19.156 3.193 -0.631 1 96.81 90 ILE A N 1
ATOM 694 C CA . ILE A 1 90 ? 19.594 2.975 0.744 1 96.81 90 ILE A CA 1
ATOM 695 C C . ILE A 1 90 ? 20.828 3.834 1.041 1 96.81 90 ILE A C 1
ATOM 697 O O . ILE A 1 90 ? 21.844 3.709 0.373 1 96.81 90 ILE A O 1
ATOM 701 N N . ASN A 1 91 ? 20.719 4.664 1.977 1 95.75 91 ASN A N 1
ATOM 702 C CA . ASN A 1 91 ? 21.828 5.555 2.309 1 95.75 91 ASN A CA 1
ATOM 703 C C . ASN A 1 91 ? 22.328 6.301 1.078 1 95.75 91 ASN A C 1
ATOM 705 O O . ASN A 1 91 ? 23.531 6.301 0.798 1 95.75 91 ASN A O 1
ATOM 709 N N . LYS A 1 92 ? 21.406 6.762 0.268 1 94.56 92 LYS A N 1
ATOM 710 C CA . LYS A 1 92 ? 21.672 7.629 -0.876 1 94.56 92 LYS A CA 1
ATOM 711 C C . LYS A 1 92 ? 22.297 6.84 -2.027 1 94.56 92 LYS A C 1
ATOM 713 O O . LYS A 1 92 ? 22.828 7.43 -2.975 1 94.56 92 LYS A O 1
ATOM 718 N N . GLN A 1 93 ? 22.344 5.57 -1.901 1 96.75 93 GLN A N 1
ATOM 719 C CA . GLN A 1 93 ? 22.812 4.715 -2.986 1 96.75 93 GLN A CA 1
ATOM 720 C C . GLN A 1 93 ? 21.703 3.811 -3.496 1 96.75 93 GLN A C 1
ATOM 722 O O . GLN A 1 93 ? 20.906 3.277 -2.707 1 96.75 93 GLN A O 1
ATOM 727 N N . SER A 1 94 ? 21.703 3.643 -4.781 1 97.25 94 SER A N 1
ATOM 728 C CA . SER A 1 94 ? 20.656 2.832 -5.406 1 97.25 94 SER A CA 1
ATOM 729 C C . SER A 1 94 ? 21.078 1.368 -5.492 1 97.25 94 SER A C 1
ATOM 731 O O . SER A 1 94 ? 22.234 1.065 -5.816 1 97.25 94 SER A O 1
ATOM 733 N N . HIS A 1 95 ? 20.172 0.486 -5.113 1 97.75 95 HIS A N 1
ATOM 734 C CA . HIS A 1 95 ? 20.359 -0.959 -5.184 1 97.75 95 HIS A CA 1
ATOM 735 C C . HIS A 1 95 ? 19.156 -1.637 -5.836 1 97.75 95 HIS A C 1
ATOM 737 O O . HIS A 1 95 ? 18.031 -1.132 -5.762 1 97.75 95 HIS A O 1
ATOM 743 N N . ASN A 1 96 ? 19.391 -2.74 -6.5 1 98.44 96 ASN A N 1
ATOM 744 C CA . ASN A 1 96 ? 18.297 -3.535 -7.055 1 98.44 96 ASN A CA 1
ATOM 745 C C . ASN A 1 96 ? 17.906 -4.676 -6.117 1 98.44 96 ASN A C 1
ATOM 747 O O . ASN A 1 96 ? 18.766 -5.379 -5.594 1 98.44 96 ASN A O 1
ATOM 751 N N . TYR A 1 97 ? 16.75 -4.824 -5.914 1 98.56 97 TYR A N 1
ATOM 752 C CA . TYR A 1 97 ? 16.172 -5.887 -5.102 1 98.56 97 TYR A CA 1
ATOM 753 C C . TYR A 1 97 ? 15.078 -6.629 -5.867 1 98.56 97 TYR A C 1
ATOM 755 O O . TYR A 1 97 ? 14.336 -6.02 -6.637 1 98.56 97 TYR A O 1
ATOM 763 N N . GLU A 1 98 ? 14.992 -7.898 -5.734 1 98.75 98 GLU A N 1
ATOM 764 C CA . GLU A 1 98 ? 13.836 -8.68 -6.156 1 98.75 98 GLU A CA 1
ATOM 765 C C . GLU A 1 98 ? 12.852 -8.883 -5 1 98.75 98 GLU A C 1
ATOM 767 O O . GLU A 1 98 ? 13.242 -9.328 -3.92 1 98.75 98 GLU A O 1
ATOM 772 N N . VAL A 1 99 ? 11.641 -8.57 -5.258 1 98.81 99 VAL A N 1
ATOM 773 C CA . VAL A 1 99 ? 10.617 -8.719 -4.227 1 98.81 99 VAL A CA 1
ATOM 774 C C . VAL A 1 99 ? 9.438 -9.523 -4.777 1 98.81 99 VAL A C 1
ATOM 776 O O . VAL A 1 99 ? 9.211 -9.547 -5.992 1 98.81 99 VAL A O 1
ATOM 779 N N . ILE A 1 100 ? 8.742 -10.164 -3.961 1 98.69 100 ILE A N 1
ATOM 780 C CA . ILE A 1 100 ? 7.492 -10.836 -4.297 1 98.69 100 ILE A CA 1
ATOM 781 C C . ILE A 1 100 ? 6.379 -10.367 -3.363 1 98.69 100 ILE A C 1
ATOM 783 O O . ILE A 1 100 ? 6.523 -10.422 -2.141 1 98.69 100 ILE A O 1
ATOM 787 N N . VAL A 1 101 ? 5.359 -9.852 -3.98 1 98.62 101 VAL A N 1
ATOM 788 C CA . VAL A 1 101 ? 4.195 -9.367 -3.246 1 98.62 101 VAL A CA 1
ATOM 789 C C . VAL A 1 101 ? 2.953 -10.141 -3.68 1 98.62 101 VAL A C 1
ATOM 791 O O . VAL A 1 101 ? 2.73 -10.352 -4.875 1 98.62 101 VAL A O 1
ATOM 794 N N . TYR A 1 102 ? 2.244 -10.68 -2.768 1 98.44 102 TYR A N 1
ATOM 795 C CA . TYR A 1 102 ? 0.957 -11.32 -3.01 1 98.44 102 TYR A CA 1
ATOM 796 C C . TYR A 1 102 ? -0.192 -10.344 -2.779 1 98.44 102 TYR A C 1
ATOM 798 O O . TYR A 1 102 ? -0.24 -9.664 -1.753 1 98.44 102 TYR A O 1
ATOM 806 N N . ASP A 1 103 ? -1.066 -10.188 -3.781 1 98.06 103 ASP A N 1
ATOM 807 C CA . ASP A 1 103 ? -2.189 -9.258 -3.727 1 98.06 103 ASP A CA 1
ATOM 808 C C . ASP A 1 103 ? -3.508 -9.969 -4.02 1 98.06 103 ASP A C 1
ATOM 810 O O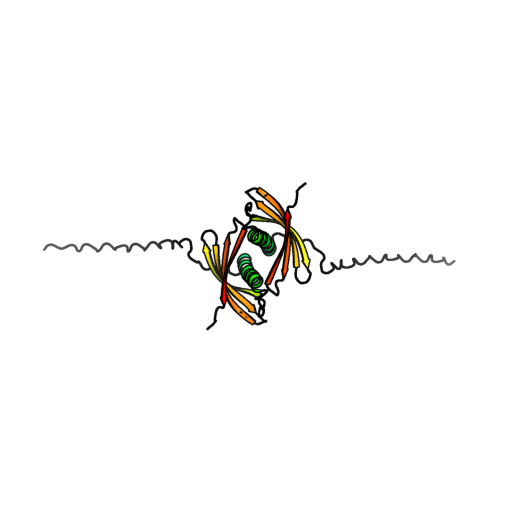 . ASP A 1 103 ? -3.617 -10.703 -5.008 1 98.06 103 ASP A O 1
ATOM 814 N N . ARG A 1 104 ? -4.426 -9.82 -3.182 1 97.38 104 ARG A N 1
ATOM 815 C CA . ARG A 1 104 ? -5.785 -10.336 -3.344 1 97.38 104 ARG A CA 1
ATOM 816 C C . ARG A 1 104 ? -6.816 -9.242 -3.088 1 97.38 104 ARG A C 1
ATOM 818 O O . ARG A 1 104 ? -7.27 -9.055 -1.957 1 97.38 104 ARG A O 1
ATOM 825 N N . PRO A 1 105 ? -7.254 -8.586 -4.148 1 94.75 105 PRO A N 1
ATOM 826 C CA . PRO A 1 105 ? -8.078 -7.379 -4.008 1 94.75 105 PRO A CA 1
ATOM 827 C C . PRO A 1 105 ? -9.484 -7.68 -3.484 1 94.75 105 PRO A C 1
ATOM 829 O O . PRO A 1 105 ? -10.117 -6.816 -2.873 1 94.75 105 PRO A O 1
ATOM 832 N N . TRP A 1 106 ? -10.016 -8.922 -3.609 1 93.62 106 TRP A N 1
ATOM 833 C CA . TRP A 1 106 ? -11.406 -9.195 -3.248 1 93.62 106 TRP A CA 1
ATOM 834 C C . TRP A 1 106 ? -11.562 -9.289 -1.735 1 93.62 106 TRP A C 1
ATOM 836 O O . TRP A 1 106 ? -12.68 -9.219 -1.218 1 93.62 106 TRP A O 1
ATOM 846 N N . ASP A 1 107 ? -10.539 -9.375 -1.039 1 93.81 107 ASP A N 1
ATOM 847 C CA . ASP A 1 107 ? -10.648 -9.297 0.414 1 93.81 107 ASP A CA 1
ATOM 848 C C . ASP A 1 107 ? -9.656 -8.297 0.991 1 93.81 107 ASP A C 1
ATOM 850 O O . ASP A 1 107 ? -9.359 -8.32 2.188 1 93.81 107 ASP A O 1
ATOM 854 N N . SER A 1 108 ? -9.094 -7.414 0.162 1 96.75 108 SER A N 1
ATOM 855 C CA . SER A 1 108 ? -8.164 -6.367 0.578 1 96.75 108 SER A CA 1
ATOM 856 C C . SER A 1 108 ? -7.016 -6.945 1.402 1 96.75 108 SER A C 1
ATOM 858 O O . SER A 1 108 ? -6.73 -6.469 2.502 1 96.75 108 SER A O 1
ATOM 860 N N . HIS A 1 109 ? -6.426 -7.98 0.86 1 96.75 109 HIS A N 1
ATOM 861 C CA . HIS A 1 109 ? -5.273 -8.633 1.467 1 96.75 109 HIS A CA 1
ATOM 862 C C . HIS A 1 109 ? -4.02 -8.453 0.615 1 96.75 109 HIS A C 1
ATOM 864 O O . HIS A 1 109 ? -4.059 -8.633 -0.604 1 96.75 109 HIS A O 1
ATOM 870 N N . ARG A 1 110 ? -2.994 -8.016 1.192 1 97.88 110 ARG A N 1
ATOM 871 C CA . ARG A 1 110 ? -1.687 -7.898 0.557 1 97.88 110 ARG A CA 1
ATOM 872 C C . ARG A 1 110 ? -0.57 -8.266 1.529 1 97.88 110 ARG A C 1
ATOM 874 O O . ARG A 1 110 ? -0.644 -7.941 2.717 1 97.88 110 ARG A O 1
ATOM 881 N N . GLU A 1 111 ? 0.418 -8.922 0.959 1 97.44 111 GLU A N 1
ATOM 882 C CA . GLU A 1 111 ? 1.498 -9.375 1.831 1 97.44 111 GLU A CA 1
ATOM 883 C C . GLU A 1 111 ? 2.832 -9.398 1.09 1 97.44 111 GLU A C 1
ATOM 885 O O . GLU A 1 111 ? 2.893 -9.789 -0.077 1 97.44 111 GLU A O 1
ATOM 890 N N . LEU A 1 112 ? 3.846 -8.906 1.746 1 98.44 112 LEU A N 1
ATOM 891 C CA . LEU A 1 112 ? 5.211 -9.055 1.251 1 98.44 112 LEU A CA 1
ATOM 892 C C . LEU A 1 112 ? 5.746 -10.453 1.542 1 98.44 112 LEU A C 1
ATOM 894 O O . LEU A 1 112 ? 5.906 -10.828 2.705 1 98.44 112 LEU A O 1
ATOM 898 N N . THR A 1 113 ? 6.051 -11.234 0.536 1 98 113 THR A N 1
ATOM 899 C CA . THR A 1 113 ? 6.418 -12.625 0.742 1 98 113 THR A CA 1
ATOM 900 C C . THR A 1 113 ? 7.918 -12.828 0.547 1 98 113 THR A C 1
ATOM 902 O O . THR A 1 113 ? 8.492 -13.797 1.053 1 98 113 THR A O 1
ATOM 905 N N . SER A 1 114 ? 8.57 -11.969 -0.141 1 98.44 114 SER A N 1
ATOM 906 C CA . SER A 1 114 ? 10.008 -12.062 -0.368 1 98.44 114 SER A CA 1
ATOM 907 C C . SER A 1 114 ? 10.625 -10.688 -0.609 1 98.44 114 SER A C 1
ATOM 909 O O . SER A 1 114 ? 10 -9.82 -1.211 1 98.44 114 SER A O 1
ATOM 911 N N . PHE A 1 115 ? 11.797 -10.469 -0.132 1 98.56 115 PHE A N 1
ATOM 912 C CA . PHE A 1 115 ? 12.578 -9.25 -0.28 1 98.56 115 PHE A CA 1
ATOM 913 C C . PHE A 1 115 ? 14.07 -9.555 -0.242 1 98.56 115 PHE A C 1
ATOM 915 O O . PHE A 1 115 ? 14.633 -9.805 0.828 1 98.56 115 PHE A O 1
ATOM 922 N N . ARG A 1 116 ? 14.648 -9.547 -1.417 1 97.94 116 ARG A N 1
ATOM 923 C CA . ARG A 1 116 ? 16.031 -10.008 -1.469 1 97.94 116 ARG A CA 1
ATOM 924 C C . ARG A 1 116 ? 16.875 -9.125 -2.379 1 97.94 116 ARG A C 1
ATOM 926 O O . ARG A 1 116 ? 16.422 -8.719 -3.453 1 97.94 116 ARG A O 1
ATOM 933 N N . PRO A 1 117 ? 18.062 -8.758 -2.018 1 97.56 117 PRO A N 1
ATOM 934 C CA . PRO A 1 117 ? 18.938 -7.977 -2.895 1 97.56 117 PRO A CA 1
ATOM 935 C C . PRO A 1 117 ? 19.359 -8.75 -4.137 1 97.56 117 PRO A C 1
ATOM 937 O O . PRO A 1 117 ? 19.578 -9.969 -4.07 1 97.56 117 PRO A O 1
ATOM 940 N N . LEU A 1 118 ? 19.359 -7.965 -5.219 1 95.25 118 LEU A N 1
ATOM 941 C CA . LEU A 1 118 ? 19.891 -8.555 -6.441 1 95.25 118 LEU A CA 1
ATOM 942 C C . LEU A 1 118 ? 21.375 -8.234 -6.609 1 95.25 118 LEU A C 1
ATOM 944 O O . LEU A 1 118 ? 21.781 -7.09 -6.426 1 95.25 118 LEU A O 1
ATOM 948 N N . LEU A 1 119 ? 22.281 -9.148 -6.43 1 84 119 LEU A N 1
ATOM 949 C CA . LEU A 1 119 ? 23.719 -8.938 -6.59 1 84 119 LEU A CA 1
ATOM 950 C C . LEU A 1 119 ? 24.078 -8.742 -8.055 1 84 119 LEU A C 1
ATOM 952 O O . LEU A 1 119 ? 23.641 -9.508 -8.914 1 84 119 LEU A O 1
ATOM 956 N N . GLN A 1 120 ? 24.078 -7.438 -8.453 1 67.38 120 GLN A N 1
ATOM 957 C CA . GLN A 1 120 ? 24.547 -7.238 -9.82 1 67.38 120 GLN A CA 1
ATOM 958 C C . GLN A 1 120 ? 25.969 -7.75 -10 1 67.38 120 GLN A C 1
ATOM 960 O O . GLN A 1 120 ? 26.844 -7.449 -9.188 1 67.38 120 GLN A O 1
ATOM 965 N N . HIS A 1 121 ? 26.141 -8.914 -10.453 1 46.56 121 HIS A N 1
ATOM 966 C CA . HIS A 1 121 ? 27.5 -9.312 -10.844 1 46.56 121 HIS A CA 1
ATOM 967 C C . HIS A 1 121 ? 28.047 -8.375 -11.914 1 46.56 121 HIS A C 1
ATOM 969 O O . HIS A 1 121 ? 27.297 -7.812 -12.711 1 46.56 121 HIS A O 1
ATOM 975 N N . MET B 1 1 ? -14.969 89 -8.711 1 25.28 1 MET B N 1
ATOM 976 C CA . MET B 1 1 ? -15.602 87.875 -9.43 1 25.28 1 MET B CA 1
ATOM 977 C C . MET B 1 1 ? -15.297 86.562 -8.742 1 25.28 1 MET B C 1
ATOM 979 O O . MET B 1 1 ? -16.172 85.688 -8.633 1 25.28 1 MET B O 1
ATOM 983 N N . VAL B 1 2 ? -14.055 86.062 -8.359 1 36.25 2 VAL B N 1
ATOM 984 C CA . VAL B 1 2 ? -13.656 84.688 -8.586 1 36.25 2 VAL B CA 1
ATOM 985 C C . VAL B 1 2 ? -14.203 83.812 -7.465 1 36.25 2 VAL B C 1
ATOM 987 O O . VAL B 1 2 ? -14.141 84.188 -6.289 1 36.25 2 VAL B O 1
ATOM 990 N N . ALA B 1 3 ? -14.812 82.688 -7.82 1 42.16 3 ALA B N 1
ATOM 991 C CA . ALA B 1 3 ? -15.469 81.438 -7.375 1 42.16 3 ALA B CA 1
ATOM 992 C C . ALA B 1 3 ? -14.539 80.625 -6.512 1 42.16 3 ALA B C 1
ATOM 994 O O . ALA B 1 3 ? -13.367 80.438 -6.852 1 42.16 3 ALA B O 1
ATOM 995 N N . ALA B 1 4 ? -14.797 80.5 -5.238 1 45.78 4 ALA B N 1
ATOM 996 C CA . ALA B 1 4 ? -14.211 79.562 -4.254 1 45.78 4 ALA B CA 1
ATOM 997 C C . ALA B 1 4 ? -14.258 78.125 -4.746 1 45.78 4 ALA B C 1
ATOM 999 O O . ALA B 1 4 ? -15.336 77.625 -5.027 1 45.78 4 ALA B O 1
ATOM 1000 N N . ALA B 1 5 ? -13.266 77.688 -5.527 1 43.72 5 ALA B N 1
ATOM 1001 C CA . ALA B 1 5 ? -13.094 76.312 -5.988 1 43.72 5 ALA B CA 1
ATOM 1002 C C . ALA B 1 5 ? -13.289 75.312 -4.848 1 43.72 5 ALA B C 1
ATOM 1004 O O . ALA B 1 5 ? -12.703 75.5 -3.775 1 43.72 5 ALA B O 1
ATOM 1005 N N . ALA B 1 6 ? -14.477 74.688 -4.793 1 48.44 6 ALA B N 1
ATOM 1006 C CA . ALA B 1 6 ? -14.875 73.562 -4.016 1 48.44 6 ALA B CA 1
ATOM 1007 C C . ALA B 1 6 ? -13.898 72.375 -4.215 1 48.44 6 ALA B C 1
ATOM 1009 O O . ALA B 1 6 ? -13.664 71.938 -5.348 1 48.44 6 ALA B O 1
ATOM 1010 N N . LEU B 1 7 ? -12.766 72.375 -3.543 1 44.62 7 LEU B N 1
ATOM 1011 C CA . LEU B 1 7 ? -11.852 71.188 -3.564 1 44.62 7 LEU B CA 1
ATOM 1012 C C . LEU B 1 7 ? -12.625 69.875 -3.416 1 44.62 7 LEU B C 1
ATOM 1014 O O . LEU B 1 7 ? -13.508 69.812 -2.561 1 44.62 7 LEU B O 1
ATOM 1018 N N . THR B 1 8 ? -12.883 69.125 -4.543 1 45.28 8 THR B N 1
ATOM 1019 C CA . THR B 1 8 ? -13.453 67.812 -4.754 1 45.28 8 THR B CA 1
ATOM 1020 C C . THR B 1 8 ? -12.852 66.812 -3.783 1 45.28 8 THR B C 1
ATOM 1022 O O . THR B 1 8 ? -11.664 66.875 -3.449 1 45.28 8 THR B O 1
ATOM 1025 N N . PRO B 1 9 ? -13.609 66.25 -2.859 1 48.75 9 PRO B N 1
ATOM 1026 C CA . PRO B 1 9 ? -13.203 65.188 -1.973 1 48.75 9 PRO B CA 1
ATOM 1027 C C . PRO B 1 9 ? -12.492 64.062 -2.715 1 48.75 9 PRO B C 1
ATOM 1029 O O . PRO B 1 9 ? -12.797 63.781 -3.879 1 48.75 9 PRO B O 1
ATOM 1032 N N . SER B 1 10 ? -11.117 63.938 -2.676 1 47.69 10 SER B N 1
ATOM 1033 C CA . SER B 1 10 ? -10.305 62.812 -3.135 1 47.69 10 SER B CA 1
ATOM 1034 C C . SER B 1 10 ? -10.945 61.469 -2.779 1 47.69 10 SER B C 1
ATOM 1036 O O . SER B 1 10 ? -11.438 61.312 -1.662 1 47.69 10 SER B O 1
ATOM 1038 N N . PRO B 1 11 ? -11.461 60.719 -3.756 1 48.69 11 PRO B N 1
ATOM 1039 C CA . PRO B 1 11 ? -11.961 59.375 -3.531 1 48.69 11 PRO B CA 1
ATOM 1040 C C . PRO B 1 11 ? -11.031 58.531 -2.648 1 48.69 11 PRO B C 1
ATOM 1042 O O . PRO B 1 11 ? -9.805 58.625 -2.781 1 48.69 11 PRO B O 1
ATOM 1045 N N . THR B 1 12 ? -11.234 58.469 -1.319 1 47.19 12 THR B N 1
ATOM 1046 C CA . THR B 1 12 ? -10.609 57.5 -0.434 1 47.19 12 THR B CA 1
ATOM 1047 C C . THR B 1 12 ? -10.562 56.125 -1.089 1 47.19 12 THR B C 1
ATOM 1049 O O . THR B 1 12 ? -11.609 55.531 -1.407 1 47.19 12 THR B O 1
ATOM 1052 N N . SER B 1 13 ? -9.688 55.906 -2.121 1 45.5 13 SER B N 1
ATOM 1053 C CA . SER B 1 13 ? -9.477 54.562 -2.646 1 45.5 13 SER B CA 1
ATOM 1054 C C . SER B 1 13 ? -9.445 53.531 -1.523 1 45.5 13 SER B C 1
ATOM 1056 O O . SER B 1 13 ? -8.633 53.625 -0.598 1 45.5 13 SER B O 1
ATOM 1058 N N . THR B 1 14 ? -10.609 53.031 -1.057 1 47.62 14 THR B N 1
ATOM 1059 C CA . THR B 1 14 ? -10.68 51.875 -0.176 1 47.62 14 THR B CA 1
ATOM 1060 C C . THR B 1 14 ? -9.641 50.844 -0.566 1 47.62 14 THR B C 1
ATOM 1062 O O . THR B 1 14 ? -9.57 50.406 -1.725 1 47.62 14 THR B O 1
ATOM 1065 N N . PRO B 1 15 ? -8.453 50.938 0.012 1 45.81 15 PRO B N 1
ATOM 1066 C CA . PRO B 1 15 ? -7.504 49.844 -0.292 1 45.81 15 PRO B CA 1
ATOM 1067 C C . PRO B 1 15 ? -8.172 48.5 -0.445 1 45.81 15 PRO B C 1
ATOM 1069 O O . PRO B 1 15 ? -9.031 48.125 0.363 1 45.81 15 PRO B O 1
ATOM 1072 N N . VAL B 1 16 ? -8.445 48.062 -1.65 1 45.56 16 VAL B N 1
ATOM 1073 C CA . VAL B 1 16 ? -8.805 46.656 -1.896 1 45.56 16 VAL B CA 1
ATOM 1074 C C . VAL B 1 16 ? -8.047 45.75 -0.927 1 45.56 16 VAL B C 1
ATOM 1076 O O . VAL B 1 16 ? -6.844 45.938 -0.714 1 45.56 16 VAL B O 1
ATOM 1079 N N . ALA B 1 17 ? -8.648 45.406 0.245 1 44.81 17 ALA B N 1
ATOM 1080 C CA . ALA B 1 17 ? -8.133 44.375 1.116 1 44.81 17 ALA B CA 1
ATOM 1081 C C . ALA B 1 17 ? -7.406 43.281 0.309 1 44.81 17 ALA B C 1
ATOM 1083 O O . ALA B 1 17 ? -7.992 42.688 -0.585 1 44.81 17 ALA B O 1
ATOM 1084 N N . ALA B 1 18 ? -6.141 43.5 -0.024 1 44.5 18 ALA B N 1
ATOM 1085 C CA . ALA B 1 18 ? -5.32 42.438 -0.586 1 44.5 18 ALA B CA 1
ATOM 1086 C C . ALA B 1 18 ? -5.695 41.094 0.015 1 44.5 18 ALA B C 1
ATOM 1088 O O . ALA B 1 18 ? -5.844 40.969 1.233 1 44.5 18 ALA B O 1
ATOM 1089 N N . ALA B 1 19 ? -6.484 40.25 -0.638 1 46.09 19 ALA B N 1
ATOM 1090 C CA . ALA B 1 19 ? -6.711 38.875 -0.269 1 46.09 19 ALA B CA 1
ATOM 1091 C C . ALA B 1 19 ? -5.453 38.25 0.339 1 46.09 19 ALA B C 1
ATOM 1093 O O . ALA B 1 19 ? -4.391 38.25 -0.289 1 46.09 19 ALA B O 1
ATOM 1094 N N . GLU B 1 20 ? -5.129 38.5 1.662 1 42.28 20 GLU B N 1
ATOM 1095 C CA . GLU B 1 20 ? -4.051 37.781 2.342 1 42.28 20 GLU B CA 1
ATOM 1096 C C . GLU B 1 20 ? -3.934 36.344 1.839 1 42.28 20 GLU B C 1
ATOM 1098 O O . GLU B 1 20 ? -4.941 35.656 1.651 1 42.28 20 GLU B O 1
ATOM 1103 N N . PRO B 1 21 ? -2.977 35.938 1.041 1 42.66 21 PRO B N 1
ATOM 1104 C CA . PRO B 1 21 ? -2.807 34.531 0.728 1 42.66 21 PRO B CA 1
ATOM 1105 C C . PRO B 1 21 ? -3.178 33.625 1.896 1 42.66 21 PRO B C 1
ATOM 1107 O O . PRO B 1 21 ? -2.85 33.906 3.047 1 42.66 21 PRO B O 1
ATOM 1110 N N . HIS B 1 22 ? -4.379 33.125 2.025 1 44.44 22 HIS B N 1
ATOM 1111 C CA . HIS B 1 22 ? -4.688 32.094 2.998 1 44.44 22 HIS B CA 1
ATOM 1112 C C . HIS B 1 22 ? -3.447 31.266 3.34 1 44.44 22 HIS B C 1
ATOM 1114 O O . HIS B 1 22 ? -2.893 30.578 2.479 1 44.44 22 HIS B O 1
ATOM 1120 N N . SER B 1 23 ? -2.434 31.734 3.973 1 45 23 SER B N 1
ATOM 1121 C CA . SER B 1 23 ? -1.307 30.969 4.512 1 45 23 SER B CA 1
ATOM 1122 C C . SER B 1 23 ? -1.753 29.609 5.043 1 45 23 SER B C 1
ATOM 1124 O O . SER B 1 23 ? -2.311 29.516 6.137 1 45 23 SER B O 1
ATOM 1126 N N . HIS B 1 24 ? -2.398 28.766 4.285 1 50.12 24 HIS B N 1
ATOM 1127 C CA . HIS B 1 24 ? -2.65 27.438 4.832 1 50.12 24 HIS B CA 1
ATOM 1128 C C . HIS B 1 24 ? -1.479 26.953 5.68 1 50.12 24 HIS B C 1
ATOM 1130 O O . HIS B 1 24 ? -0.333 26.969 5.223 1 50.12 24 HIS B O 1
ATOM 1136 N N . LYS B 1 25 ? -1.434 27.328 6.906 1 53.19 25 LYS B N 1
ATOM 1137 C CA . LYS B 1 25 ? -0.434 26.859 7.863 1 53.19 25 LYS B CA 1
ATOM 1138 C C . LYS B 1 25 ? -0.13 25.375 7.664 1 53.19 25 LYS B C 1
ATOM 1140 O O . LYS B 1 25 ? -0.974 24.625 7.172 1 53.19 25 LYS B O 1
ATOM 1145 N N . LEU B 1 26 ? 1.104 24.922 7.609 1 63.31 26 LEU B N 1
ATOM 1146 C CA . LEU B 1 26 ? 1.606 23.562 7.789 1 63.31 26 LEU B CA 1
ATOM 1147 C C . LEU B 1 26 ? 0.735 22.781 8.766 1 63.31 26 LEU B C 1
ATOM 1149 O O . LEU B 1 26 ? 0.412 23.281 9.852 1 63.31 26 LEU B O 1
ATOM 1153 N N . GLY B 1 27 ? 0.054 21.859 8.203 1 71.31 27 GLY B N 1
ATOM 1154 C CA . GLY B 1 27 ? -0.73 21 9.078 1 71.31 27 GLY B CA 1
ATOM 1155 C C . GLY B 1 27 ? -2.225 21.125 8.852 1 71.31 27 GLY B C 1
ATOM 1156 O O . GLY B 1 27 ? -3.004 20.312 9.352 1 71.31 27 GLY B O 1
ATOM 1157 N N . ASP B 1 28 ? -2.574 22.25 8.086 1 87.75 28 ASP B N 1
ATOM 1158 C CA . ASP B 1 28 ? -4.016 22.359 7.891 1 87.75 28 ASP B CA 1
ATOM 1159 C C . ASP B 1 28 ? -4.492 21.453 6.766 1 87.75 28 ASP B C 1
ATOM 1161 O O . ASP B 1 28 ? -3.795 21.266 5.762 1 87.75 28 ASP B O 1
ATOM 1165 N N . TYR B 1 29 ? -5.602 20.875 6.918 1 93.75 29 TYR B N 1
ATOM 1166 C CA . TYR B 1 29 ? -6.172 19.984 5.898 1 93.75 29 TYR B CA 1
ATOM 1167 C C . TYR B 1 29 ? -6.715 20.797 4.727 1 93.75 29 TYR B C 1
ATOM 1169 O O . TYR B 1 29 ? -7.324 21.859 4.922 1 93.75 29 TYR B O 1
ATOM 1177 N N . GLU B 1 30 ? -6.473 20.406 3.58 1 96.06 30 GLU B N 1
ATOM 1178 C CA . GLU B 1 30 ? -7.031 20.922 2.33 1 96.06 30 GLU B CA 1
ATOM 1179 C C . GLU B 1 30 ? -7.781 19.828 1.574 1 96.06 30 GLU B C 1
ATOM 1181 O O . GLU B 1 30 ? -7.336 18.672 1.541 1 96.06 30 GLU B O 1
ATOM 1186 N N . THR B 1 31 ? -8.852 20.219 0.917 1 96.56 31 THR B N 1
ATOM 1187 C CA . THR B 1 31 ? -9.672 19.25 0.199 1 96.56 31 THR B CA 1
ATOM 1188 C C . THR B 1 31 ? -8.922 18.688 -1.008 1 96.56 31 THR B C 1
ATOM 1190 O O . THR B 1 31 ? -8.258 19.438 -1.733 1 96.56 31 THR B O 1
ATOM 1193 N N . ILE B 1 32 ? -8.992 17.422 -1.135 1 96.94 32 ILE B N 1
ATOM 1194 C CA . ILE B 1 32 ? -8.414 16.781 -2.312 1 96.94 32 ILE B CA 1
ATOM 1195 C C . ILE B 1 32 ? -9.336 16.984 -3.512 1 96.94 32 ILE B C 1
ATOM 1197 O O . ILE B 1 32 ? -10.484 16.531 -3.498 1 96.94 32 ILE B O 1
ATOM 1201 N N . LYS B 1 33 ? -8.844 17.547 -4.496 1 94.38 33 LYS B N 1
ATOM 1202 C CA . LYS B 1 33 ? -9.664 17.922 -5.648 1 94.38 33 LYS B CA 1
ATOM 1203 C C . LYS B 1 33 ? -9.992 16.719 -6.512 1 94.38 33 LYS B C 1
ATOM 1205 O O . LYS B 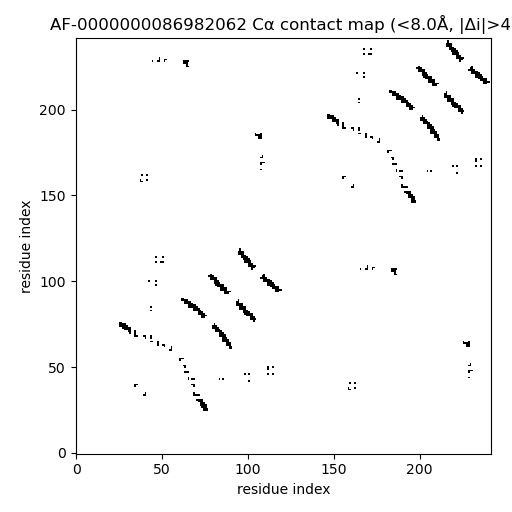1 33 ? -11.117 16.594 -7.012 1 94.38 33 LYS B O 1
ATOM 1210 N N . ASP B 1 34 ? -9.039 15.852 -6.734 1 96.06 34 ASP B N 1
ATOM 1211 C CA . ASP B 1 34 ? -9.25 14.68 -7.578 1 96.06 34 ASP B CA 1
ATOM 1212 C C . ASP B 1 34 ? -9.133 13.391 -6.77 1 96.06 34 ASP B C 1
ATOM 1214 O O . ASP B 1 34 ? -8.047 12.812 -6.672 1 96.06 34 ASP B O 1
ATOM 1218 N N . VAL B 1 35 ? -10.203 12.93 -6.32 1 94.06 35 VAL B N 1
ATOM 1219 C CA . VAL B 1 35 ? -10.203 11.727 -5.492 1 94.06 35 VAL B CA 1
ATOM 1220 C C . VAL B 1 35 ? -10.047 10.492 -6.379 1 94.06 35 VAL B C 1
ATOM 1222 O O . VAL B 1 35 ? -9.789 9.391 -5.883 1 94.06 35 VAL B O 1
ATOM 1225 N N . ASN B 1 36 ? -10.133 10.656 -7.73 1 93.5 36 ASN B N 1
ATOM 1226 C CA . ASN B 1 36 ? -9.977 9.539 -8.648 1 93.5 36 ASN B CA 1
ATOM 1227 C C . ASN B 1 36 ? -8.508 9.297 -9 1 93.5 36 ASN B C 1
ATOM 1229 O O . ASN B 1 36 ? -8.188 8.445 -9.828 1 93.5 36 ASN B O 1
ATOM 1233 N N . ASP B 1 37 ? -7.727 10.078 -8.43 1 94.5 37 ASP B N 1
ATOM 1234 C CA . ASP B 1 37 ? -6.289 9.867 -8.578 1 94.5 37 ASP B CA 1
ATOM 1235 C C . ASP B 1 37 ? -5.891 8.469 -8.125 1 94.5 37 ASP B C 1
ATOM 1237 O O . ASP B 1 37 ? -6.223 8.047 -7.02 1 94.5 37 ASP B O 1
ATOM 1241 N N . PRO B 1 38 ? -5.117 7.75 -9.039 1 94.38 38 PRO B N 1
ATOM 1242 C CA . PRO B 1 38 ? -4.715 6.387 -8.688 1 94.38 38 PRO B CA 1
ATOM 1243 C C . PRO B 1 38 ? -3.957 6.316 -7.363 1 94.38 38 PRO B C 1
ATOM 1245 O O . PRO B 1 38 ? -4.055 5.324 -6.641 1 94.38 38 PRO B O 1
ATOM 1248 N N . PHE B 1 39 ? -3.176 7.336 -7.043 1 94.69 39 PHE B N 1
ATOM 1249 C CA . PHE B 1 39 ? -2.422 7.344 -5.793 1 94.69 39 PHE B CA 1
ATOM 1250 C C . PHE B 1 39 ? -3.363 7.383 -4.594 1 94.69 39 PHE B C 1
ATOM 1252 O O . PHE B 1 39 ? -3.152 6.672 -3.611 1 94.69 39 PHE B O 1
ATOM 1259 N N . ILE B 1 40 ? -4.441 8.203 -4.707 1 97.31 40 ILE B N 1
ATOM 1260 C CA . ILE B 1 40 ? -5.414 8.328 -3.627 1 97.31 40 ILE B CA 1
ATOM 1261 C C . ILE B 1 40 ? -6.16 7.008 -3.449 1 97.31 40 ILE B C 1
ATOM 1263 O O . ILE B 1 40 ? -6.422 6.582 -2.322 1 97.31 40 ILE B O 1
ATOM 1267 N N . HIS B 1 41 ? -6.512 6.348 -4.488 1 97.31 41 HIS B N 1
ATOM 1268 C CA . HIS B 1 41 ? -7.133 5.031 -4.41 1 97.31 41 HIS B CA 1
ATOM 1269 C C . HIS B 1 41 ? -6.223 4.031 -3.707 1 97.31 41 HIS B C 1
ATOM 1271 O O . HIS B 1 41 ? -6.691 3.207 -2.916 1 97.31 41 HIS B O 1
ATOM 1277 N N . GLU B 1 42 ? -4.934 4.152 -4.008 1 96.69 42 GLU B N 1
ATOM 1278 C CA . GLU B 1 42 ? -3.992 3.225 -3.391 1 96.69 42 GLU B CA 1
ATOM 1279 C C . GLU B 1 42 ? -3.854 3.492 -1.896 1 96.69 42 GLU B C 1
ATOM 1281 O O . GLU B 1 42 ? -3.707 2.559 -1.104 1 96.69 42 GLU B O 1
ATOM 1286 N N . ILE B 1 43 ? -3.889 4.777 -1.509 1 98.19 43 ILE B N 1
ATOM 1287 C CA . ILE B 1 43 ? -3.891 5.094 -0.084 1 98.19 43 ILE B CA 1
ATOM 1288 C C . ILE B 1 43 ? -5.109 4.461 0.584 1 98.19 43 ILE B C 1
ATOM 1290 O O . ILE B 1 43 ? -5.004 3.9 1.676 1 98.19 43 ILE B O 1
ATOM 1294 N N . GLY B 1 44 ? -6.285 4.566 -0.054 1 98.5 44 GLY B N 1
ATOM 1295 C CA . GLY B 1 44 ? -7.484 3.926 0.455 1 98.5 44 GLY B CA 1
ATOM 1296 C C . GLY B 1 44 ? -7.359 2.416 0.555 1 98.5 44 GLY B C 1
ATOM 1297 O O . GLY B 1 44 ? -7.754 1.82 1.559 1 98.5 44 GLY B O 1
ATOM 1298 N N . ARG B 1 45 ? -6.785 1.815 -0.461 1 97.62 45 ARG B N 1
ATOM 1299 C CA . ARG B 1 45 ? -6.566 0.373 -0.453 1 97.62 45 ARG B CA 1
ATOM 1300 C C . ARG B 1 45 ? -5.629 -0.032 0.681 1 97.62 45 ARG B C 1
ATOM 1302 O O . ARG B 1 45 ? -5.883 -1.012 1.384 1 97.62 45 ARG B O 1
ATOM 1309 N N . TYR B 1 46 ? -4.559 0.717 0.821 1 98.25 46 TYR B N 1
ATOM 1310 C CA . TYR B 1 46 ? -3.613 0.461 1.902 1 98.25 46 TYR B CA 1
ATOM 1311 C C . TYR B 1 46 ? -4.32 0.453 3.252 1 98.25 46 TYR B C 1
ATOM 1313 O O . TYR B 1 46 ? -4.023 -0.384 4.109 1 98.25 46 TYR B O 1
ATOM 1321 N N . ALA B 1 47 ? -5.227 1.398 3.488 1 98.81 47 ALA B N 1
ATOM 1322 C CA . ALA B 1 47 ? -5.941 1.493 4.758 1 98.81 47 ALA B CA 1
ATOM 1323 C C . ALA B 1 47 ? -6.719 0.212 5.047 1 98.81 47 ALA B C 1
ATOM 1325 O O . ALA B 1 47 ? -6.672 -0.315 6.16 1 98.81 47 ALA B O 1
ATOM 1326 N N . CYS B 1 48 ? -7.406 -0.272 4.066 1 98.75 48 CYS B N 1
ATOM 1327 C CA . CYS B 1 48 ? -8.195 -1.491 4.234 1 98.75 48 CYS B CA 1
ATOM 1328 C C . CYS B 1 48 ? -7.285 -2.699 4.438 1 98.75 48 CYS B C 1
ATOM 1330 O O . CYS B 1 48 ? -7.555 -3.545 5.293 1 98.75 48 CYS B O 1
ATOM 1332 N N . ILE B 1 49 ? -6.172 -2.807 3.684 1 98.12 49 ILE B N 1
ATOM 133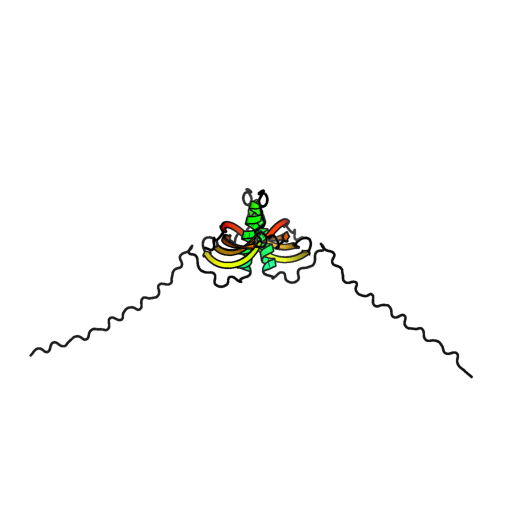3 C CA . ILE B 1 49 ? -5.215 -3.904 3.791 1 98.12 49 ILE B CA 1
ATOM 1334 C C . ILE B 1 49 ? -4.605 -3.926 5.191 1 98.12 49 ILE B C 1
ATOM 1336 O O . ILE B 1 49 ? -4.539 -4.977 5.828 1 98.12 49 ILE B O 1
ATOM 1340 N N . GLU B 1 50 ? -4.207 -2.746 5.652 1 98.06 50 GLU B N 1
ATOM 1341 C CA . GLU B 1 50 ? -3.586 -2.654 6.969 1 98.06 50 GLU B CA 1
ATOM 1342 C C . GLU B 1 50 ? -4.586 -2.977 8.078 1 98.06 50 GLU B C 1
ATOM 1344 O O . GLU B 1 50 ? -4.25 -3.658 9.047 1 98.06 50 GLU B O 1
ATOM 1349 N N . TYR B 1 51 ? -5.848 -2.477 7.953 1 98.38 51 TYR B N 1
ATOM 1350 C CA . TYR B 1 51 ? -6.887 -2.795 8.93 1 98.38 51 TYR B CA 1
ATOM 1351 C C . TYR B 1 51 ? -7.121 -4.301 9 1 98.38 51 TYR B C 1
ATOM 1353 O O . TYR B 1 51 ? -7.188 -4.871 10.094 1 98.38 51 TYR B O 1
ATOM 1361 N N . ASN B 1 52 ? -7.25 -4.898 7.836 1 98.31 52 ASN B N 1
ATOM 1362 C CA . ASN B 1 52 ? -7.484 -6.34 7.77 1 98.31 52 ASN B CA 1
ATOM 1363 C C . ASN B 1 52 ? -6.305 -7.125 8.328 1 98.31 52 ASN B C 1
ATOM 1365 O O . ASN B 1 52 ? -6.492 -8.141 9.008 1 98.31 52 ASN B O 1
ATOM 1369 N N . ARG B 1 53 ? -5.125 -6.668 8 1 96.5 53 ARG B N 1
ATOM 1370 C CA . ARG B 1 53 ? -3.934 -7.324 8.523 1 96.5 53 ARG B CA 1
ATOM 1371 C C . ARG B 1 53 ? -3.916 -7.293 10.047 1 96.5 53 ARG B C 1
ATOM 1373 O O . ARG B 1 53 ? -3.596 -8.297 10.695 1 96.5 53 ARG B O 1
ATOM 1380 N N . ILE B 1 54 ? -4.258 -6.188 10.648 1 96.12 54 ILE B N 1
ATOM 1381 C CA . ILE B 1 54 ? -4.211 -5.98 12.086 1 96.12 54 ILE B CA 1
ATOM 1382 C C . ILE B 1 54 ? -5.281 -6.828 12.773 1 96.12 54 ILE B C 1
ATOM 1384 O O . ILE B 1 54 ? -5.059 -7.363 13.859 1 96.12 54 ILE B O 1
ATOM 1388 N N . HIS B 1 55 ? -6.426 -7.008 12.109 1 97 55 HIS B N 1
ATOM 1389 C CA . HIS B 1 55 ? -7.574 -7.586 12.797 1 97 55 HIS B CA 1
ATOM 1390 C C . HIS B 1 55 ? -7.879 -8.984 12.273 1 97 55 HIS B C 1
ATOM 1392 O O . HIS B 1 55 ? -8.789 -9.648 12.766 1 97 55 HIS B O 1
ATOM 1398 N N . ARG B 1 56 ? -7.129 -9.477 11.383 1 94.69 56 ARG B N 1
ATOM 1399 C CA . ARG B 1 56 ? -7.418 -10.727 10.68 1 94.69 56 ARG B CA 1
ATOM 1400 C C . ARG B 1 56 ? -7.543 -11.883 11.656 1 94.69 56 ARG B C 1
ATOM 1402 O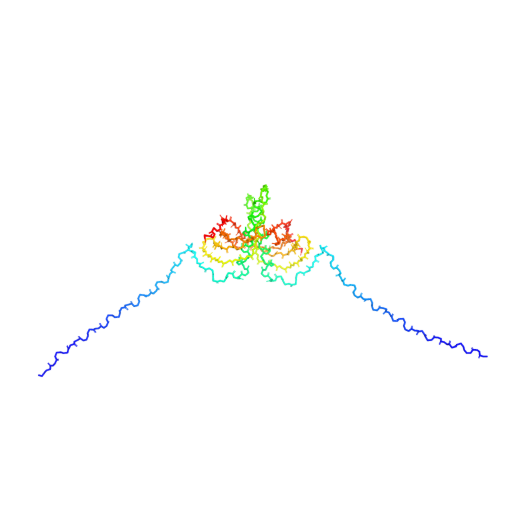 O . ARG B 1 56 ? -8.227 -12.875 11.375 1 94.69 56 ARG B O 1
ATOM 1409 N N . ASN B 1 57 ? -6.941 -11.867 12.844 1 95 57 ASN B N 1
ATOM 1410 C CA . ASN B 1 57 ? -6.938 -12.977 13.789 1 95 57 ASN B CA 1
ATOM 1411 C C . ASN B 1 57 ? -8.047 -12.844 14.828 1 95 57 ASN B C 1
ATOM 1413 O O . ASN B 1 57 ? -8.234 -13.719 15.664 1 95 57 ASN B O 1
ATOM 1417 N N . ASP B 1 58 ? -8.773 -11.859 14.734 1 95.25 58 ASP B N 1
ATOM 1418 C CA . ASP B 1 58 ? -9.914 -11.695 15.625 1 95.25 58 ASP B CA 1
ATOM 1419 C C . ASP B 1 58 ? -11.016 -12.711 15.305 1 95.25 58 ASP B C 1
ATOM 1421 O O . ASP B 1 58 ? -11.219 -13.062 14.148 1 95.25 58 ASP B O 1
ATOM 1425 N N . SER B 1 59 ? -11.75 -13.266 16.219 1 93.31 59 SER B N 1
ATOM 1426 C CA . SER B 1 59 ? -12.75 -14.32 16.094 1 93.31 59 SER B CA 1
ATOM 1427 C C . SER B 1 59 ? -13.922 -13.867 15.242 1 93.31 59 SER B C 1
ATOM 1429 O O . SER B 1 59 ? -14.531 -14.68 14.539 1 93.31 59 SER B O 1
ATOM 1431 N N . LYS B 1 60 ? -14.359 -12.727 15.375 1 92.19 60 LYS B N 1
ATOM 1432 C CA . LYS B 1 60 ? -15.5 -12.227 14.617 1 92.19 60 LYS B CA 1
ATOM 1433 C C . LYS B 1 60 ? -15.047 -11.336 13.461 1 92.19 60 LYS B C 1
ATOM 1435 O O . LYS B 1 60 ? -15.781 -10.445 13.031 1 92.19 60 LYS B O 1
ATOM 1440 N N . PHE B 1 61 ? -13.938 -11.586 12.945 1 95.81 61 PHE B N 1
ATOM 1441 C CA . PHE B 1 61 ? -13.375 -10.719 11.914 1 95.81 61 PHE B CA 1
ATOM 1442 C C . PHE B 1 61 ? -14.016 -11.016 10.562 1 95.81 61 PHE B C 1
ATOM 1444 O O . PHE B 1 61 ? -14.203 -12.18 10.195 1 95.81 61 PHE B O 1
ATOM 1451 N N . THR B 1 62 ? -14.391 -9.906 9.875 1 95.75 62 THR B N 1
ATOM 1452 C CA . THR B 1 62 ? -14.797 -9.93 8.477 1 95.75 62 THR B CA 1
ATOM 1453 C C . THR B 1 62 ? -13.945 -8.969 7.648 1 95.75 62 THR B C 1
ATOM 1455 O O . THR B 1 62 ? -13.664 -7.855 8.086 1 95.75 62 THR B O 1
ATOM 1458 N N . PRO B 1 63 ? -13.586 -9.383 6.465 1 97.5 63 PRO B N 1
ATOM 1459 C CA . PRO B 1 63 ? -12.734 -8.523 5.633 1 97.5 63 PRO B CA 1
ATOM 1460 C C . PRO B 1 63 ? -13.414 -7.203 5.27 1 97.5 63 PRO B C 1
ATOM 1462 O O . PRO B 1 63 ? -14.602 -7.191 4.922 1 97.5 63 PRO B O 1
ATOM 1465 N N . HIS B 1 64 ? -12.766 -6.129 5.461 1 98.38 64 HIS B N 1
ATOM 1466 C CA . HIS B 1 64 ? -13.148 -4.801 4.988 1 98.38 64 HIS B CA 1
ATOM 1467 C C . HIS B 1 64 ? -12.586 -4.531 3.598 1 98.38 64 HIS B C 1
ATOM 1469 O O . HIS B 1 64 ? -11.414 -4.168 3.455 1 98.38 64 HIS B O 1
ATOM 1475 N N . VAL B 1 65 ? -13.422 -4.668 2.57 1 98.38 65 VAL B N 1
ATOM 1476 C CA . VAL B 1 65 ? -12.969 -4.637 1.184 1 98.38 65 VAL B CA 1
ATOM 1477 C C . VAL B 1 65 ? -13.078 -3.213 0.639 1 98.38 65 VAL B C 1
ATOM 1479 O O . VAL B 1 65 ? -14.141 -2.596 0.706 1 98.38 65 VAL B O 1
ATOM 1482 N N . TYR B 1 66 ? -11.945 -2.762 0.154 1 98.5 66 TYR B N 1
ATOM 1483 C CA . TYR B 1 66 ? -11.906 -1.429 -0.438 1 98.5 66 TYR B CA 1
ATOM 1484 C C . TYR B 1 66 ? -12.773 -1.365 -1.691 1 98.5 66 TYR B C 1
ATOM 1486 O O . TYR B 1 66 ? -12.672 -2.225 -2.57 1 98.5 66 TYR B O 1
ATOM 1494 N N . GLU B 1 67 ? -13.633 -0.412 -1.791 1 97.88 67 GLU B N 1
ATOM 1495 C CA . GLU B 1 67 ? -14.445 -0.193 -2.986 1 97.88 67 GLU B CA 1
ATOM 1496 C C . GLU B 1 67 ? -14.039 1.092 -3.701 1 97.88 67 GLU B C 1
ATOM 1498 O O . GLU B 1 67 ? -13.672 1.065 -4.879 1 97.88 67 GLU B O 1
ATOM 1503 N N . ASN B 1 68 ? -14.18 2.225 -2.957 1 97.69 68 ASN B N 1
ATOM 1504 C CA . ASN B 1 68 ? -13.891 3.516 -3.576 1 97.69 68 ASN B CA 1
ATOM 1505 C C . ASN B 1 68 ? -13.641 4.598 -2.527 1 97.69 68 ASN B C 1
ATOM 1507 O O . ASN B 1 68 ? -13.891 4.383 -1.34 1 97.69 68 ASN B O 1
ATOM 1511 N N . VAL B 1 69 ? -13.078 5.738 -3.08 1 98.38 69 VAL B N 1
ATOM 1512 C CA . VAL B 1 69 ? -12.922 6.93 -2.25 1 98.38 69 VAL B CA 1
ATOM 1513 C C . VAL B 1 69 ? -14.062 7.906 -2.539 1 98.38 69 VAL B C 1
ATOM 1515 O O . VAL B 1 69 ? -14.336 8.227 -3.699 1 98.38 69 VAL B O 1
ATOM 1518 N N . VAL B 1 70 ? -14.742 8.344 -1.584 1 97.81 70 VAL B N 1
ATOM 1519 C CA . VAL B 1 70 ? -15.859 9.273 -1.729 1 97.81 70 VAL B CA 1
ATOM 1520 C C . VAL B 1 70 ? -15.352 10.711 -1.668 1 97.81 70 VAL B C 1
ATOM 1522 O O . VAL B 1 70 ? -15.719 11.539 -2.502 1 97.81 70 VAL B O 1
ATOM 1525 N N . GLU B 1 71 ? -14.602 11.031 -0.675 1 98 71 GLU B N 1
ATOM 1526 C CA . GLU B 1 71 ? -14 12.352 -0.486 1 98 71 GLU B CA 1
ATOM 1527 C C . GLU B 1 71 ? -12.742 12.266 0.372 1 98 71 GLU B C 1
ATOM 1529 O O . GLU B 1 71 ? -12.445 11.211 0.942 1 98 71 GLU B O 1
ATOM 1534 N N . GLY B 1 72 ? -11.984 13.406 0.404 1 98.12 72 GLY B N 1
ATOM 1535 C CA . GLY B 1 72 ? -10.773 13.383 1.21 1 98.12 72 GLY B CA 1
ATOM 1536 C C . GLY B 1 72 ? -10.148 14.75 1.385 1 98.12 72 GLY B C 1
ATOM 1537 O O . GLY B 1 72 ? -10.445 15.68 0.628 1 98.12 72 GLY B O 1
ATOM 1538 N N . LYS B 1 73 ? -9.312 14.797 2.365 1 98 73 LYS B N 1
ATOM 1539 C CA . LYS B 1 73 ? -8.484 15.961 2.676 1 98 73 LYS B CA 1
ATOM 1540 C C . LYS B 1 73 ? -7.039 15.555 2.938 1 98 73 LYS B C 1
ATOM 1542 O O . LYS B 1 73 ? -6.773 14.43 3.365 1 98 73 LYS B O 1
ATOM 1547 N N . GLU B 1 74 ? -6.211 16.453 2.596 1 97.56 74 GLU B N 1
ATOM 1548 C CA . GLU B 1 74 ? -4.797 16.188 2.859 1 97.56 74 GLU B CA 1
ATOM 1549 C C . GLU B 1 74 ? -4.172 17.328 3.658 1 97.56 74 GLU B C 1
ATOM 1551 O O . GLU B 1 74 ? -4.574 18.484 3.52 1 97.56 74 GLU B O 1
ATOM 1556 N N . ALA B 1 75 ? -3.219 17.031 4.535 1 97.12 75 ALA B N 1
ATOM 1557 C CA . ALA B 1 75 ? -2.471 17.984 5.348 1 97.12 75 ALA B CA 1
ATOM 1558 C C . ALA B 1 75 ? -0.982 17.656 5.359 1 97.12 75 ALA B C 1
ATOM 1560 O O . ALA B 1 75 ? -0.577 16.609 5.891 1 97.12 75 ALA B O 1
ATOM 1561 N N . VAL B 1 76 ? -0.211 18.594 4.793 1 94.81 76 VAL B N 1
ATOM 1562 C CA . VAL B 1 76 ? 1.234 18.406 4.734 1 94.81 76 VAL B CA 1
ATOM 1563 C C . VAL B 1 76 ? 1.854 18.719 6.094 1 94.81 76 VAL B C 1
ATOM 1565 O O . VAL B 1 76 ? 1.631 19.781 6.66 1 94.81 76 VAL B O 1
ATOM 1568 N N . VAL B 1 77 ? 2.623 17.859 6.738 1 92.44 77 VAL B N 1
ATOM 1569 C CA . VAL B 1 77 ? 3.422 18.016 7.949 1 92.44 77 VAL B CA 1
ATOM 1570 C C . VAL B 1 77 ? 4.855 17.562 7.684 1 92.44 77 VAL B C 1
ATOM 1572 O O . VAL B 1 77 ? 5.488 18.016 6.727 1 92.44 77 VAL B O 1
ATOM 1575 N N . ALA B 1 78 ? 5.508 16.672 8.281 1 92.81 78 ALA B N 1
ATOM 1576 C CA . ALA B 1 78 ? 6.668 15.875 7.867 1 92.81 78 ALA B CA 1
ATOM 1577 C C . ALA B 1 78 ? 6.238 14.617 7.121 1 92.81 78 ALA B C 1
ATOM 1579 O O . ALA B 1 78 ? 6.312 13.516 7.66 1 92.81 78 ALA B O 1
ATOM 1580 N N . GLY B 1 79 ? 5.738 14.883 6.082 1 95.81 79 GLY B N 1
ATOM 1581 C CA . GLY B 1 79 ? 4.969 13.953 5.27 1 95.81 79 GLY B CA 1
ATOM 1582 C C . GLY B 1 79 ? 3.568 14.445 4.961 1 95.81 79 GLY B C 1
ATOM 1583 O O . GLY B 1 79 ? 3.352 15.648 4.797 1 95.81 79 GLY B O 1
ATOM 1584 N N . THR B 1 80 ? 2.684 13.57 4.723 1 97.19 80 THR B N 1
ATOM 1585 C CA . THR B 1 80 ? 1.325 14 4.41 1 97.19 80 THR B CA 1
ATOM 1586 C C . THR B 1 80 ? 0.301 13.117 5.117 1 97.19 80 TH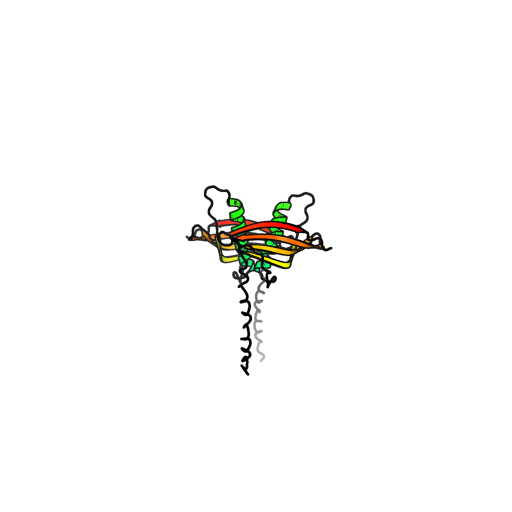R B C 1
ATOM 1588 O O . THR B 1 80 ? 0.417 11.891 5.109 1 97.19 80 THR B O 1
ATOM 1591 N N . ASN B 1 81 ? -0.596 13.75 5.801 1 97.88 81 ASN B N 1
ATOM 1592 C CA . ASN B 1 81 ? -1.771 13.055 6.32 1 97.88 81 ASN B CA 1
ATOM 1593 C C . ASN B 1 81 ? -2.924 13.078 5.32 1 97.88 81 ASN B C 1
ATOM 1595 O O . ASN B 1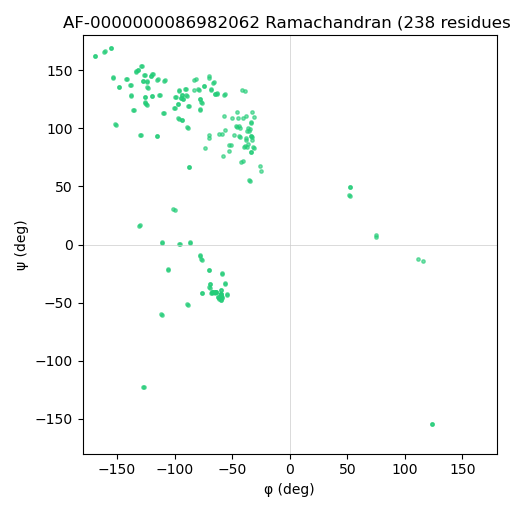 81 ? -3.281 14.141 4.805 1 97.88 81 ASN B O 1
ATOM 1599 N N . TYR B 1 82 ? -3.438 11.977 5.062 1 98.19 82 TYR B N 1
ATOM 1600 C CA . TYR B 1 82 ? -4.629 11.852 4.23 1 98.19 82 TYR B CA 1
ATOM 1601 C C . TYR B 1 82 ? -5.832 11.43 5.062 1 98.19 82 TYR B C 1
ATOM 1603 O O . TYR B 1 82 ? -5.824 10.367 5.691 1 98.19 82 TYR B O 1
ATOM 1611 N N . LYS B 1 83 ? -6.77 12.258 5.191 1 98.62 83 LYS B N 1
ATOM 1612 C CA . LYS B 1 83 ? -8.062 11.938 5.777 1 98.62 83 LYS B CA 1
ATOM 1613 C C . LYS B 1 83 ? -9.094 11.617 4.695 1 98.62 83 LYS B C 1
ATOM 1615 O O . LYS B 1 83 ? -9.555 12.508 3.984 1 98.62 83 LYS B O 1
ATOM 1620 N N . LEU B 1 84 ? -9.5 10.398 4.539 1 98.75 84 LEU B N 1
ATOM 1621 C CA . LEU B 1 84 ? -10.352 9.961 3.436 1 98.75 84 LEU B CA 1
ATOM 1622 C C . LEU B 1 84 ? -11.664 9.391 3.955 1 98.75 84 LEU B C 1
ATOM 1624 O O . LEU B 1 84 ? -11.695 8.781 5.027 1 98.75 84 LEU B O 1
ATOM 1628 N N . VAL B 1 85 ? -12.672 9.578 3.232 1 98.69 85 VAL B N 1
ATOM 1629 C CA . VAL B 1 85 ? -13.914 8.82 3.383 1 98.69 85 VAL B CA 1
ATOM 1630 C C . VAL B 1 85 ? -13.984 7.723 2.324 1 98.69 85 VAL B C 1
ATOM 1632 O O . VAL B 1 85 ? -14 8.008 1.125 1 98.69 85 VAL B O 1
ATOM 1635 N N . LEU B 1 86 ? -14.008 6.512 2.801 1 98.75 86 LEU B N 1
ATOM 1636 C CA . LEU B 1 86 ? -13.984 5.348 1.922 1 98.75 86 LEU B CA 1
ATOM 1637 C C . LEU B 1 86 ? -15.336 4.645 1.91 1 98.75 86 LEU B C 1
ATOM 1639 O O . LEU B 1 86 ? -16 4.559 2.943 1 98.75 86 LEU B O 1
ATOM 1643 N N . LYS B 1 87 ? -15.68 4.203 0.747 1 98.38 87 LYS B N 1
ATOM 1644 C CA . LYS B 1 87 ? -16.719 3.182 0.637 1 98.38 87 LYS B CA 1
ATOM 1645 C C . LYS B 1 87 ? -16.125 1.78 0.738 1 98.38 87 LYS B C 1
ATOM 1647 O O . LYS B 1 87 ? -15.258 1.409 -0.055 1 98.38 87 LYS B O 1
ATOM 1652 N N . ILE B 1 88 ? -16.562 1.041 1.735 1 98.5 88 ILE B N 1
ATOM 1653 C CA . ILE B 1 88 ? -15.984 -0.262 2.053 1 98.5 88 ILE B CA 1
ATOM 1654 C C . ILE B 1 88 ? -17.094 -1.323 2.049 1 98.5 88 ILE B C 1
ATOM 1656 O O . ILE B 1 88 ? -18.188 -1.093 2.564 1 98.5 88 ILE B O 1
ATOM 1660 N N . THR B 1 89 ? -16.828 -2.393 1.472 1 98.19 89 THR B N 1
ATOM 1661 C CA . THR B 1 89 ? -17.781 -3.496 1.447 1 98.19 89 THR B CA 1
ATOM 1662 C C . THR B 1 89 ? -17.469 -4.508 2.543 1 98.19 89 THR B C 1
ATOM 1664 O O . THR B 1 89 ? -16.359 -5.031 2.611 1 98.19 89 THR B O 1
ATOM 1667 N N . ILE B 1 90 ? -18.406 -4.727 3.408 1 96.81 90 ILE B N 1
ATOM 1668 C CA . ILE B 1 90 ? -18.312 -5.715 4.48 1 96.81 90 ILE B CA 1
ATOM 1669 C C . ILE B 1 90 ? -19.5 -6.676 4.391 1 96.81 90 ILE B C 1
ATOM 1671 O O . ILE B 1 90 ? -20.656 -6.254 4.449 1 96.81 90 ILE B O 1
ATOM 1675 N N . ASN B 1 91 ? -19.234 -7.887 4.246 1 95.69 91 ASN B N 1
ATOM 1676 C CA . ASN B 1 91 ? -20.297 -8.875 4.113 1 95.69 91 ASN B CA 1
ATOM 1677 C C . ASN B 1 91 ? -21.297 -8.477 3.031 1 95.69 91 ASN B C 1
ATOM 1679 O O . ASN B 1 91 ? -22.5 -8.453 3.27 1 95.69 91 ASN B O 1
ATOM 1683 N N . LYS B 1 92 ? -20.766 -7.996 1.916 1 94.62 92 LYS B N 1
ATOM 1684 C CA . LYS B 1 92 ? -21.547 -7.699 0.709 1 94.62 92 LYS B CA 1
ATOM 1685 C C . LYS B 1 92 ? -22.359 -6.426 0.879 1 94.62 92 LYS B C 1
ATOM 1687 O O . LYS B 1 92 ? -23.266 -6.148 0.079 1 94.62 92 LYS B O 1
ATOM 1692 N N . GLN B 1 93 ? -22.172 -5.742 1.933 1 96.81 93 GLN B N 1
ATOM 1693 C CA . GLN B 1 93 ? -22.828 -4.453 2.145 1 96.81 93 GLN B CA 1
ATOM 1694 C C . GLN B 1 93 ? -21.797 -3.32 2.188 1 96.81 93 GLN B C 1
ATOM 1696 O O . GLN B 1 93 ? -20.719 -3.473 2.764 1 96.81 93 GLN B O 1
ATOM 1701 N N . SER B 1 94 ? -22.203 -2.227 1.616 1 97.31 94 SER B N 1
ATOM 1702 C CA . SER B 1 94 ? -21.312 -1.075 1.555 1 97.31 94 SER B CA 1
ATOM 1703 C C . SER B 1 94 ? -21.5 -0.168 2.766 1 97.31 94 SER B C 1
ATOM 1705 O O . SER B 1 94 ? -22.625 0.078 3.201 1 97.31 94 SER B O 1
ATOM 1707 N N . HIS B 1 95 ? -20.375 0.235 3.354 1 97.75 95 HIS B N 1
ATOM 1708 C CA . HIS B 1 95 ? -20.328 1.152 4.488 1 97.75 95 HIS B CA 1
ATOM 1709 C C . HIS B 1 95 ? -19.312 2.271 4.254 1 97.75 95 HIS B C 1
ATOM 1711 O O . HIS B 1 95 ? -18.328 2.08 3.543 1 97.75 95 HIS B O 1
ATOM 1717 N N . ASN B 1 96 ? -19.562 3.43 4.816 1 98.44 96 ASN B N 1
ATOM 1718 C CA . ASN B 1 96 ? -18.609 4.527 4.762 1 98.44 96 ASN B CA 1
ATOM 1719 C C . ASN B 1 96 ? -17.75 4.582 6.02 1 98.44 96 ASN B C 1
ATOM 1721 O O . ASN B 1 96 ? -18.266 4.477 7.133 1 98.44 96 ASN B O 1
ATOM 1725 N N . TYR B 1 97 ? -16.594 4.699 5.859 1 98.56 97 TYR B N 1
ATOM 1726 C CA . TYR B 1 97 ? -15.609 4.828 6.93 1 98.56 97 TYR B CA 1
ATOM 1727 C C . TYR B 1 97 ? -14.719 6.051 6.719 1 98.56 97 TYR B C 1
ATOM 1729 O O . TYR B 1 97 ? -14.375 6.383 5.582 1 98.56 97 TYR B O 1
ATOM 1737 N N . GLU B 1 98 ? -14.383 6.75 7.734 1 98.75 98 GLU B N 1
ATOM 1738 C CA . GLU B 1 98 ? -13.312 7.746 7.723 1 98.75 98 GLU B CA 1
ATOM 1739 C C . GLU B 1 98 ? -11.992 7.141 8.188 1 98.75 98 GLU B C 1
ATOM 1741 O O . GLU B 1 98 ? -11.93 6.523 9.25 1 98.75 98 GLU B O 1
ATOM 1746 N N . VAL B 1 99 ? -10.992 7.344 7.406 1 98.81 99 VAL B N 1
ATOM 1747 C CA . VAL B 1 99 ? -9.68 6.812 7.754 1 98.81 99 VAL B CA 1
ATOM 1748 C C . VAL B 1 99 ? -8.633 7.922 7.672 1 98.81 99 VAL B C 1
ATOM 1750 O O . VAL B 1 99 ? -8.812 8.898 6.938 1 98.81 99 VAL B O 1
ATOM 1753 N N . ILE B 1 100 ? -7.617 7.82 8.383 1 98.69 100 ILE B N 1
ATOM 1754 C CA . ILE B 1 100 ? -6.461 8.703 8.305 1 98.69 100 ILE B CA 1
ATOM 1755 C C . ILE B 1 100 ? -5.191 7.879 8.094 1 98.69 100 ILE B C 1
ATOM 1757 O O . ILE B 1 100 ? -4.91 6.953 8.859 1 98.69 100 ILE B O 1
ATOM 1761 N N . VAL B 1 101 ? -4.531 8.195 7.016 1 98.62 101 VAL B N 1
ATOM 1762 C CA . VAL B 1 101 ? -3.283 7.523 6.668 1 98.62 101 VAL B CA 1
ATOM 1763 C C . VAL B 1 101 ? -2.145 8.539 6.613 1 98.62 101 VAL B C 1
ATOM 1765 O O . VAL B 1 101 ? -2.297 9.625 6.043 1 98.62 101 VAL B O 1
ATOM 1768 N N . TYR B 1 102 ? -1.101 8.281 7.297 1 98.38 102 TYR B N 1
ATOM 1769 C CA . TYR B 1 102 ? 0.122 9.07 7.234 1 98.38 102 TYR B CA 1
ATOM 1770 C C . TYR B 1 102 ? 1.107 8.477 6.234 1 98.38 102 TYR B C 1
ATOM 1772 O O . TYR B 1 102 ? 1.379 7.273 6.266 1 98.38 102 TYR B O 1
ATOM 1780 N N . ASP B 1 103 ? 1.571 9.289 5.27 1 98.06 103 ASP B N 1
ATOM 1781 C CA . ASP B 1 103 ? 2.484 8.852 4.219 1 98.06 103 ASP B CA 1
ATOM 1782 C C . ASP B 1 103 ? 3.729 9.734 4.168 1 98.06 103 ASP B C 1
ATOM 1784 O O . ASP B 1 103 ? 3.625 10.969 4.148 1 98.06 103 ASP B O 1
ATOM 1788 N N . ARG B 1 104 ? 4.832 9.148 4.219 1 97.31 104 ARG B N 1
ATOM 1789 C CA . ARG B 1 104 ? 6.125 9.812 4.078 1 97.31 104 ARG B CA 1
ATOM 1790 C C . ARG B 1 104 ? 6.992 9.102 3.041 1 97.31 104 ARG B C 1
ATOM 1792 O O . ARG B 1 104 ? 7.754 8.195 3.381 1 97.31 104 ARG B O 1
ATOM 1799 N N . PRO B 1 105 ? 6.953 9.578 1.809 1 94.69 105 PRO B N 1
ATOM 1800 C CA . PRO B 1 105 ? 7.57 8.852 0.693 1 94.69 105 PRO B CA 1
ATOM 1801 C C . PRO B 1 105 ? 9.094 8.867 0.757 1 94.69 105 PRO B C 1
ATOM 1803 O O . PRO B 1 105 ? 9.75 7.969 0.223 1 94.69 105 PRO B O 1
ATOM 1806 N N . TRP B 1 106 ? 9.766 9.828 1.464 1 93.56 106 TRP B N 1
ATOM 1807 C CA . TRP B 1 106 ? 11.219 9.945 1.426 1 93.56 106 TRP B CA 1
ATOM 1808 C C . TRP B 1 106 ? 11.875 8.867 2.279 1 93.56 106 TRP B C 1
ATOM 1810 O O . TRP B 1 106 ? 13.078 8.609 2.148 1 93.56 106 TRP B O 1
ATOM 1820 N N . ASP B 1 107 ? 11.156 8.219 3.061 1 93.81 107 ASP B N 1
ATOM 1821 C CA . ASP B 1 107 ? 11.727 7.074 3.77 1 93.81 107 ASP B CA 1
ATOM 1822 C C . ASP B 1 107 ? 10.828 5.844 3.645 1 93.81 107 ASP B C 1
ATOM 1824 O O . ASP B 1 107 ? 10.953 4.898 4.422 1 93.81 107 ASP B O 1
ATOM 1828 N N . SER B 1 108 ? 9.883 5.848 2.705 1 96.75 108 SER B N 1
ATOM 1829 C CA . SER B 1 108 ? 8.984 4.73 2.439 1 96.75 108 SER B CA 1
ATOM 1830 C C . SER B 1 108 ? 8.281 4.27 3.713 1 96.75 108 SER B C 1
ATOM 1832 O O . SER B 1 108 ? 8.305 3.084 4.043 1 96.75 108 SER B O 1
ATOM 1834 N N . HIS B 1 109 ? 7.727 5.227 4.402 1 96.75 109 HIS B N 1
ATOM 1835 C CA . HIS B 1 109 ? 6.957 4.98 5.617 1 96.75 109 HIS B CA 1
ATOM 1836 C C . HIS B 1 109 ? 5.48 5.309 5.414 1 96.75 109 HIS B C 1
ATOM 1838 O O . HIS B 1 109 ? 5.148 6.363 4.867 1 96.75 109 HIS B O 1
ATOM 1844 N N . ARG B 1 110 ? 4.645 4.441 5.73 1 97.88 110 ARG B N 1
ATOM 1845 C CA . ARG B 1 110 ? 3.201 4.645 5.715 1 97.88 110 ARG B CA 1
ATOM 1846 C C . ARG B 1 110 ? 2.539 3.943 6.898 1 97.88 110 ARG B C 1
ATOM 1848 O O . ARG B 1 110 ? 2.941 2.842 7.277 1 97.88 110 ARG B O 1
ATOM 1855 N N . GLU B 1 111 ? 1.541 4.621 7.414 1 97.44 111 GLU B N 1
ATOM 1856 C CA . GLU B 1 111 ? 0.895 4.062 8.602 1 97.44 111 GLU B CA 1
ATOM 1857 C C . GLU B 1 111 ? -0.586 4.43 8.641 1 97.44 111 GLU B C 1
ATOM 1859 O O . GLU B 1 111 ? -0.961 5.559 8.32 1 97.44 111 GLU B O 1
ATOM 1864 N N . LEU B 1 112 ? -1.397 3.459 8.953 1 98.38 112 LEU B N 1
ATOM 1865 C CA . LEU B 1 112 ? -2.805 3.709 9.242 1 98.38 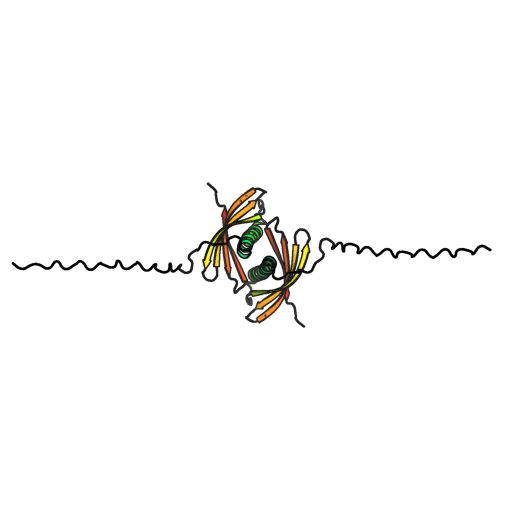112 LEU B CA 1
ATOM 1866 C C . LEU B 1 112 ? -2.984 4.262 10.648 1 98.38 112 LEU B C 1
ATOM 1868 O O . LEU B 1 112 ? -2.699 3.574 11.633 1 98.38 112 LEU B O 1
ATOM 1872 N N . THR B 1 113 ? -3.463 5.477 10.797 1 98 113 THR B N 1
ATOM 1873 C CA . THR B 1 113 ? -3.508 6.121 12.102 1 98 113 THR B CA 1
ATOM 1874 C C . THR B 1 113 ? -4.934 6.152 12.641 1 98 113 THR B C 1
ATOM 1876 O O . THR B 1 113 ? -5.145 6.281 13.852 1 98 113 THR B O 1
ATOM 1879 N N . SER B 1 114 ? -5.91 6.035 11.82 1 98.44 114 SER B N 1
ATOM 1880 C CA . SER B 1 114 ? -7.305 6.031 12.242 1 98.44 114 SER B CA 1
ATOM 1881 C C . SER B 1 114 ? -8.18 5.262 11.266 1 98.44 114 SER B C 1
ATOM 1883 O O . SER B 1 114 ? -7.934 5.285 10.055 1 98.44 114 SER B O 1
ATOM 1885 N N . PHE B 1 115 ? -9.156 4.574 11.742 1 98.56 115 PHE B N 1
ATOM 1886 C CA . PHE B 1 115 ? -10.133 3.805 10.984 1 98.56 115 PHE B CA 1
ATOM 1887 C C . PHE B 1 115 ? -11.461 3.725 11.734 1 98.56 115 PHE B C 1
ATOM 1889 O O . PHE B 1 115 ? -11.586 2.969 12.695 1 98.56 115 PHE B O 1
ATOM 1896 N N . ARG B 1 116 ? -12.375 4.516 11.258 1 97.94 116 ARG B N 1
ATOM 1897 C CA . ARG B 1 116 ? -13.602 4.617 12.047 1 97.94 116 ARG B CA 1
ATOM 1898 C C . ARG B 1 116 ? -14.828 4.629 11.148 1 97.94 116 ARG B C 1
ATOM 1900 O O . ARG B 1 116 ? -14.828 5.27 10.094 1 97.94 116 ARG B O 1
ATOM 1907 N N . PRO B 1 117 ? -15.875 3.936 11.469 1 97.62 117 PRO B N 1
ATOM 1908 C CA . PRO B 1 117 ? -17.109 3.98 10.68 1 97.62 117 PRO B CA 1
ATOM 1909 C C . PRO B 1 117 ? -17.797 5.344 10.727 1 97.62 117 PRO B C 1
ATOM 1911 O O . PRO B 1 117 ? -17.766 6.02 11.766 1 97.62 117 PRO B O 1
ATOM 1914 N N . LEU B 1 118 ? -18.266 5.688 9.523 1 95.25 118 LEU B N 1
ATOM 1915 C CA . LEU B 1 118 ? -19.062 6.91 9.477 1 95.25 118 LEU B CA 1
ATOM 1916 C C . LEU B 1 118 ? -20.547 6.598 9.617 1 95.25 118 LEU B C 1
ATOM 1918 O O . LEU B 1 118 ? -21.062 5.684 8.969 1 95.25 118 LEU B O 1
ATOM 1922 N N . LEU B 1 119 ? -21.188 6.875 10.719 1 84.44 119 LEU B N 1
ATOM 1923 C CA . LEU B 1 119 ? -22.609 6.637 10.93 1 84.44 119 LEU B CA 1
ATOM 1924 C C . LEU B 1 119 ? -23.453 7.59 10.094 1 84.44 119 LEU B C 1
ATOM 1926 O O . LEU B 1 119 ? -23.203 8.797 10.062 1 84.44 119 LEU B O 1
ATOM 1930 N N . GLN B 1 120 ? -23.844 7.082 8.883 1 67.62 120 GLN B N 1
ATOM 1931 C CA . GLN B 1 120 ? -24.75 7.938 8.133 1 67.62 120 GLN B CA 1
ATOM 1932 C C . GLN B 1 120 ? -26.047 8.172 8.906 1 67.62 120 GLN B C 1
ATOM 1934 O O . GLN B 1 120 ? -26.656 7.223 9.414 1 67.62 120 GLN B O 1
ATOM 1939 N N . HIS B 1 121 ? -26.141 9.219 9.609 1 46.78 121 HIS B N 1
ATOM 1940 C CA . HIS B 1 121 ? -27.453 9.562 10.148 1 46.78 121 HIS B CA 1
ATOM 1941 C C . HIS B 1 121 ? -28.469 9.734 9.039 1 46.78 121 HIS B C 1
ATOM 1943 O O . HIS B 1 121 ? -28.125 10.133 7.922 1 46.78 121 HIS B O 1
#

Solvent-accessible surface area (backbone atoms only — not comparable to full-atom values): 14089 Å² total; per-residue (Å²): 137,85,80,74,78,78,78,74,79,72,80,75,74,71,71,74,76,71,77,67,73,78,68,74,53,82,57,49,70,42,75,50,86,62,56,80,37,67,68,53,45,47,54,51,39,48,47,26,23,51,51,34,65,74,39,60,83,48,91,85,57,73,53,43,15,58,71,46,63,76,46,40,29,35,19,47,66,98,38,34,38,37,41,34,34,31,38,28,33,42,92,91,38,81,44,46,27,41,34,32,36,42,41,28,71,86,49,20,44,66,45,76,76,43,79,41,76,48,79,80,124,135,90,76,82,77,74,80,72,80,73,78,77,73,70,72,72,76,70,78,66,74,78,70,73,54,83,55,48,70,40,76,51,86,63,57,80,38,69,68,53,45,48,53,52,39,48,45,26,23,51,50,34,65,74,40,60,82,46,92,83,58,71,53,42,16,57,72,48,64,76,46,42,28,36,19,50,64,96,37,34,37,35,42,34,33,31,37,29,33,42,94,91,37,78,43,45,28,40,34,29,37,40,42,27,69,88,48,19,42,69,44,75,75,44,80,42,78,48,80,82,124

Sequence (242 aa):
MVAAAALTPSPTSTPVAAAEPHSHKLGDYETIKDVNDPFIHEIGRYACIEYNRIHRNDSKFTPHVYENVVEGKEAVVAGTNYKLVLKITINKQSHNYEVIVYDRPWDSHRELTSFRPLLQHMVAAAALTPSPTSTPVAAAEPHSHKLGDYETIKDVNDPFIHEIGRYACIEYNRIHRNDSKFTPHVYENVVEGKEAVVAGTNYKLVLKITINKQSHNYEVIVYDRPWDSHRELTSFRPLLQH

pLDDT: mean 84.94, std 21.39, range [25.28, 98.81]